Protein AF-A0AAD5EZM7-F1 (afdb_monomer)

pLDDT: mean 82.91, std 12.17, range [31.28, 98.12]

Nearest PDB structures (foldseek):
  4dpo-assembly1_B  TM=8.858E-01  e=7.080E-06  Methanosarcina mazei Go1
  4zos-assembly1_C  TM=9.006E-01  e=3.404E-05  Yersinia enterocolitica subsp. enterocolitica 8081
  4zos-assembly2_B  TM=9.047E-01  e=1.805E-04  Yersinia enterocolitica subsp. enterocolitica 8081
  3gz7-assembly1_B  TM=8.206E-01  e=1.281E-04  Bordetella bronchiseptica
  3bde-assembly1_A  TM=6.527E-01  e=2.007E-02  Mesorhizobium japonicum MAFF 303099

Solvent-accessible surface area (backbone atoms only — not comparable to full-atom values): 17243 Å² total; per-residue (Å²): 129,87,76,85,45,13,25,34,42,38,42,37,42,35,33,49,57,88,46,42,68,61,47,49,62,51,42,47,66,42,52,57,53,50,67,66,34,90,53,43,75,44,75,52,77,46,67,40,91,90,42,70,27,32,39,38,36,41,39,30,32,71,42,41,72,70,49,42,65,72,56,57,67,69,40,73,72,48,53,64,36,48,71,66,42,60,85,48,45,79,49,85,70,44,78,48,80,41,79,34,64,85,86,59,78,59,65,69,59,54,50,56,48,44,73,70,48,82,47,74,65,48,51,52,49,43,40,74,75,36,53,68,61,30,67,66,43,48,67,53,46,56,25,62,72,34,52,74,45,21,40,56,48,18,43,69,70,55,36,57,69,56,32,52,51,32,50,76,70,66,51,75,62,74,46,76,42,63,93,45,97,90,48,71,36,37,36,54,60,26,53,26,33,59,57,71,38,56,69,48,46,53,52,43,46,75,74,64,41,64,58,69,49,95,61,46,89,72,26,85,56,49,27,49,24,32,4,25,55,64,63,30,53,70,50,32,52,53,36,48,76,67,61,30,70,48,67,47,54,74,84,65,76,36,13,9,41,30,49,38,26,42,47,57,97,64,83,59,94,37,62,61,49,49,55,40,46,78,70,62,32,44,50,68,36,61,92,88,52,84,92,46,28,30,63,58,52,21,61,75,68,64,26,68,64,45,44,68,73,74,105

Foldseek 3Di:
DDPFFKKKKKKKFFFDLVCVVVLCVLCVQVVVVLCPDPQWDDKDKDADPVHNRMIMMMTIGSGDPVCCVPPVVPDPSCVSSCVRCVVRTPDDMDIDMDGDPVLDDDVVVLVVVLVVCPDPVSLVVVCVVDVVVSVSNVQVSVQLVDLVSLLLVCLLVLPLVSNVVSVVVPDDQQDWDDPDPPRQTDGSLLSSLQNLNQVSNVSCVVSPHDQDRPVCQSGQAGSLLNNLLSVSQSSNLVSVVSPRDQQDDHDAQAFGSNLLSNLYQDADQCVSNVSSVVSPGGQDGDPVDPDGGSCNSCVVNVRPNVNVVVD

Sequence (311 aa):
MASNQGISLHVTVYVDPENVSKFLEYFKPVYDKVVAEPECTFFEVYQSPEDPGTLHWVENWNQTTDWLLNVQIPKDYYKEYFAATEPMFVKPREFKVYNLPLETFPVELIESIAAKVTSAADLNALSRTNRHFHQILDRHLYAIRNNDKALFFSINKGYSSVLEKTIRGGVDFNSLYEWAPGAPFTTPLAFAAGTGHVEIVKLLLKHGAYPNPARWKEIRHTSLSVAAGKRHYEIAKILVEAGADVHTTFGEPCGSLALRAAVGYYDEDGDLVRLLLENGALDNSPQEYRGTSALEEALTYGRASTLKILL

Mean predicted aligned error: 14.68 Å

Structure (mmCIF, N/CA/C/O backbone):
data_AF-A0AAD5EZM7-F1
#
_entry.id   AF-A0AAD5EZM7-F1
#
loop_
_atom_site.group_PDB
_atom_site.id
_atom_site.type_symbol
_atom_site.label_atom_id
_atom_site.label_alt_id
_atom_site.label_comp_id
_atom_site.label_asym_id
_atom_site.label_entity_id
_atom_site.label_seq_id
_atom_site.pdbx_PDB_ins_code
_atom_site.Cartn_x
_atom_site.Cartn_y
_atom_site.Cartn_z
_atom_site.occupancy
_atom_site.B_iso_or_equiv
_atom_site.auth_seq_id
_atom_site.auth_comp_id
_atom_site.auth_asym_id
_atom_site.auth_atom_id
_atom_site.pdbx_PDB_model_num
ATOM 1 N N . MET A 1 1 ? 9.226 19.371 -0.502 1.00 33.69 1 MET A N 1
ATOM 2 C CA . MET A 1 1 ? 10.378 19.671 -1.379 1.00 33.69 1 MET A CA 1
ATOM 3 C C . MET A 1 1 ? 10.059 19.043 -2.720 1.00 33.69 1 MET A C 1
ATOM 5 O O . MET A 1 1 ? 9.695 17.875 -2.718 1.00 33.69 1 MET A O 1
ATOM 9 N N . ALA A 1 2 ? 10.043 19.821 -3.803 1.00 31.28 2 ALA A N 1
ATOM 10 C CA . ALA A 1 2 ? 9.659 19.318 -5.120 1.00 31.28 2 ALA A CA 1
ATOM 11 C C . ALA A 1 2 ? 10.626 18.200 -5.542 1.00 31.28 2 ALA A C 1
ATOM 13 O O . ALA A 1 2 ? 11.835 18.413 -5.592 1.00 31.28 2 ALA A O 1
ATOM 14 N N . SER A 1 3 ? 10.088 16.999 -5.750 1.00 44.03 3 SER A N 1
ATOM 15 C CA . SER A 1 3 ? 10.809 15.840 -6.273 1.00 44.03 3 SER A CA 1
ATOM 16 C C . SER A 1 3 ? 11.366 16.183 -7.651 1.00 44.03 3 SER A C 1
ATOM 18 O O . SER A 1 3 ? 10.605 16.637 -8.507 1.00 44.03 3 SER A O 1
ATOM 20 N N . ASN A 1 4 ? 12.661 15.962 -7.871 1.00 51.72 4 ASN A N 1
ATOM 21 C CA . ASN A 1 4 ? 13.282 16.083 -9.187 1.00 51.72 4 ASN A CA 1
ATOM 22 C C . ASN A 1 4 ? 12.760 14.921 -10.054 1.00 51.72 4 ASN A C 1
ATOM 24 O O . ASN A 1 4 ? 13.333 13.835 -10.063 1.00 51.72 4 ASN A O 1
ATOM 28 N N . GLN A 1 5 ? 11.594 15.101 -10.678 1.00 64.31 5 GLN A N 1
ATOM 29 C CA . GLN A 1 5 ? 10.985 14.089 -11.537 1.00 64.31 5 GLN A CA 1
ATOM 30 C C . GLN A 1 5 ? 11.731 14.097 -12.869 1.00 64.31 5 GLN A C 1
ATOM 32 O O . GLN A 1 5 ? 11.672 15.086 -13.600 1.00 64.31 5 GLN A O 1
ATOM 37 N N . GLY A 1 6 ? 12.452 13.009 -13.155 1.00 77.25 6 GLY A N 1
ATOM 38 C CA . GLY A 1 6 ? 12.993 12.760 -14.489 1.00 77.25 6 GLY A CA 1
ATOM 39 C C . GLY A 1 6 ? 11.868 12.662 -15.519 1.00 77.25 6 GLY A C 1
ATOM 40 O O . GLY A 1 6 ? 10.689 12.626 -15.160 1.00 77.25 6 GLY A O 1
ATOM 41 N N . ILE A 1 7 ? 12.207 12.580 -16.801 1.00 85.19 7 ILE A N 1
ATOM 42 C CA . ILE A 1 7 ? 11.227 12.504 -17.893 1.00 85.19 7 ILE A CA 1
ATOM 43 C C . ILE A 1 7 ? 11.607 11.451 -18.931 1.00 85.19 7 ILE A C 1
ATOM 45 O O . ILE A 1 7 ? 12.782 11.153 -19.122 1.00 85.19 7 ILE A O 1
ATOM 49 N N . SER A 1 8 ? 10.610 10.918 -19.629 1.00 83.94 8 SER A N 1
ATOM 50 C CA . SER A 1 8 ? 10.767 10.060 -20.798 1.00 83.94 8 SER A CA 1
ATOM 51 C C . SER A 1 8 ? 10.170 10.764 -22.005 1.00 83.94 8 SER A C 1
ATOM 53 O O . SER A 1 8 ? 8.972 11.057 -22.029 1.00 83.94 8 SER A O 1
ATOM 55 N N . LEU A 1 9 ? 11.011 11.072 -22.984 1.00 88.88 9 LEU A N 1
ATOM 56 C CA . LEU A 1 9 ? 10.624 11.641 -24.262 1.00 88.88 9 LEU A CA 1
ATOM 57 C C . LEU A 1 9 ? 10.481 10.505 -25.273 1.00 88.88 9 LEU A C 1
ATOM 59 O O . LEU A 1 9 ? 11.449 9.832 -25.609 1.00 88.88 9 LEU A O 1
ATOM 63 N N . HIS A 1 10 ? 9.271 10.325 -25.781 1.00 90.00 10 HIS A N 1
ATOM 64 C CA . HIS A 1 10 ? 8.985 9.429 -26.889 1.00 90.00 10 HIS A CA 1
ATOM 65 C C . HIS A 1 10 ? 8.819 10.262 -28.147 1.00 90.00 10 HIS A C 1
ATOM 67 O O . HIS A 1 10 ? 7.967 11.158 -28.189 1.00 90.00 10 HIS A O 1
ATOM 73 N N . VAL A 1 11 ? 9.597 9.941 -29.174 1.00 93.62 11 VAL A N 1
ATOM 74 C CA . VAL A 1 11 ? 9.513 10.601 -30.472 1.00 93.62 11 VAL A CA 1
ATOM 75 C C . VAL A 1 11 ? 9.146 9.582 -31.529 1.00 93.62 11 VAL A C 1
ATOM 77 O O . VAL A 1 11 ? 9.681 8.476 -31.564 1.00 93.62 11 VAL A O 1
ATOM 80 N N . THR A 1 12 ? 8.211 9.960 -32.391 1.00 94.88 12 THR A N 1
ATOM 81 C CA . THR A 1 12 ? 7.895 9.209 -33.602 1.00 94.88 12 THR A CA 1
ATOM 82 C C . THR A 1 12 ? 8.065 10.113 -34.805 1.00 94.88 12 THR A C 1
ATOM 84 O O . THR A 1 12 ? 7.553 11.237 -34.835 1.00 94.88 12 THR A O 1
ATOM 87 N N . VAL A 1 13 ? 8.794 9.614 -35.794 1.00 96.00 13 VAL A N 1
ATOM 88 C CA . VAL A 1 13 ? 8.986 10.280 -37.076 1.00 96.00 13 VAL A CA 1
ATOM 89 C C . VAL A 1 13 ? 8.605 9.350 -38.204 1.00 96.00 13 VAL A C 1
ATOM 91 O O . VAL A 1 13 ? 8.605 8.126 -38.078 1.00 96.00 13 VAL A O 1
ATOM 94 N N . TYR A 1 14 ? 8.284 9.980 -39.318 1.00 96.25 14 TYR A N 1
ATOM 95 C CA . TYR A 1 14 ? 7.707 9.324 -40.464 1.00 96.25 14 TYR A CA 1
ATOM 96 C C . TYR A 1 14 ? 8.469 9.814 -41.674 1.00 96.25 14 TYR A C 1
ATOM 98 O O . TYR A 1 14 ? 8.381 10.991 -42.021 1.00 96.25 14 TYR A O 1
ATOM 106 N N . VAL A 1 15 ? 9.250 8.932 -42.271 1.00 95.25 15 VAL A N 1
ATOM 107 C CA . VAL A 1 15 ? 10.092 9.203 -43.431 1.00 95.25 15 VAL A CA 1
ATOM 108 C C . VAL A 1 15 ? 9.684 8.276 -44.564 1.00 95.25 15 VAL A C 1
ATOM 110 O O . VAL A 1 15 ? 9.126 7.205 -44.335 1.00 95.25 15 VAL A O 1
ATOM 113 N N . ASP A 1 16 ? 9.958 8.680 -45.799 1.00 94.19 16 ASP A N 1
ATOM 114 C CA . ASP A 1 16 ? 9.850 7.744 -46.916 1.00 94.19 16 ASP A CA 1
ATOM 115 C C . ASP A 1 16 ? 10.797 6.548 -46.660 1.00 94.19 16 ASP A C 1
ATOM 117 O O . ASP A 1 16 ? 11.960 6.790 -46.306 1.00 94.19 16 ASP A O 1
ATOM 121 N N . PRO A 1 17 ? 10.346 5.285 -46.811 1.00 92.44 17 PRO A N 1
ATOM 122 C CA . PRO A 1 17 ? 11.190 4.104 -46.637 1.00 92.44 17 PRO A CA 1
ATOM 123 C C . PRO A 1 17 ? 12.538 4.175 -47.369 1.00 92.44 17 PRO A C 1
ATOM 125 O O . PRO A 1 17 ? 13.545 3.709 -46.836 1.00 92.44 17 PRO A O 1
ATOM 128 N N . GLU A 1 18 ? 12.592 4.804 -48.548 1.00 93.25 18 GLU A N 1
ATOM 129 C CA . GLU A 1 18 ? 13.830 4.965 -49.325 1.00 93.25 18 GLU A CA 1
ATOM 130 C C . GLU A 1 18 ? 14.841 5.911 -48.653 1.00 93.25 18 GLU A C 1
ATOM 132 O O . GLU A 1 18 ? 16.052 5.792 -48.847 1.00 93.25 18 GLU A O 1
ATOM 137 N N . ASN A 1 19 ? 14.360 6.835 -47.818 1.00 93.62 19 ASN A N 1
ATOM 138 C CA . ASN A 1 19 ? 15.173 7.822 -47.112 1.00 93.62 19 ASN A CA 1
ATOM 139 C C . ASN A 1 19 ? 15.588 7.379 -45.701 1.00 93.62 19 ASN A C 1
ATOM 141 O O . ASN A 1 19 ? 16.379 8.080 -45.071 1.00 93.62 19 ASN A O 1
ATOM 145 N N . VAL A 1 20 ? 15.119 6.229 -45.198 1.00 93.19 20 VAL A N 1
ATOM 146 C CA . VAL A 1 20 ? 15.419 5.748 -43.832 1.00 93.19 20 VAL A CA 1
ATOM 147 C C . VAL A 1 20 ? 16.921 5.620 -43.587 1.00 93.19 20 VAL A C 1
ATOM 149 O O . VAL A 1 20 ? 17.424 6.121 -42.583 1.00 93.19 20 VAL A O 1
ATOM 152 N N . SER A 1 21 ? 17.666 4.993 -44.503 1.00 93.50 21 SER A N 1
ATOM 153 C CA . SER A 1 21 ? 19.119 4.829 -44.343 1.00 93.50 21 SER A CA 1
ATOM 154 C C . SER A 1 21 ? 19.830 6.178 -44.257 1.00 93.50 21 SER A C 1
ATOM 156 O O . SER A 1 21 ? 20.645 6.390 -43.363 1.00 93.50 21 SER A O 1
ATOM 158 N N . LYS A 1 22 ? 19.452 7.119 -45.127 1.00 94.88 22 LYS A N 1
ATOM 159 C CA . LYS A 1 22 ? 20.000 8.478 -45.141 1.00 94.88 22 LYS A CA 1
ATOM 160 C C . LYS A 1 22 ? 19.623 9.260 -43.880 1.00 94.88 22 LYS A C 1
ATOM 162 O O . LYS A 1 22 ? 20.451 9.981 -43.335 1.00 94.88 22 LYS A O 1
ATOM 167 N N . PHE A 1 23 ? 18.397 9.104 -43.384 1.00 95.12 23 PHE A N 1
ATOM 168 C CA . PHE A 1 23 ? 17.974 9.687 -42.112 1.00 95.12 23 PHE A CA 1
ATOM 169 C C . PHE A 1 23 ? 18.854 9.185 -40.959 1.00 95.12 23 PHE A C 1
ATOM 171 O O . PHE A 1 23 ? 19.359 9.989 -40.175 1.00 95.12 23 PHE A O 1
ATOM 178 N N . LEU A 1 24 ? 19.092 7.870 -40.884 1.00 92.75 24 LEU A N 1
ATOM 179 C CA . LEU A 1 24 ? 19.914 7.263 -39.835 1.00 92.75 24 LEU A CA 1
ATOM 180 C C . LEU A 1 24 ? 21.381 7.722 -39.886 1.00 92.75 24 LEU A C 1
ATOM 182 O O . LEU A 1 24 ? 21.997 7.862 -38.830 1.00 92.75 24 LEU A O 1
ATOM 186 N N . GLU A 1 25 ? 21.927 8.026 -41.069 1.00 95.06 25 GLU A N 1
ATOM 187 C CA . GLU A 1 25 ? 23.267 8.618 -41.214 1.00 95.06 25 GLU A CA 1
ATOM 188 C C . GLU A 1 25 ? 23.378 9.987 -40.525 1.00 95.06 25 GLU A C 1
ATOM 190 O O . GLU A 1 25 ? 24.343 10.229 -39.801 1.00 95.06 25 GLU A O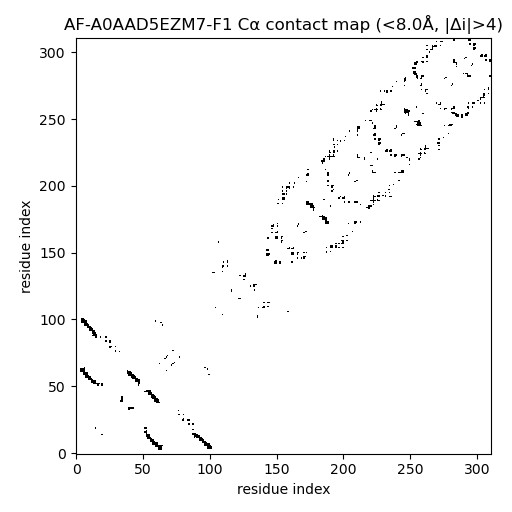 1
ATOM 195 N N . TYR A 1 26 ? 22.379 10.862 -40.687 1.00 94.69 26 TYR A N 1
ATOM 196 C CA . TYR A 1 26 ? 22.343 12.167 -40.008 1.00 94.69 26 TYR A CA 1
ATOM 197 C C . TYR A 1 26 ? 21.944 12.066 -38.533 1.00 94.69 26 TYR A C 1
ATOM 199 O O . TYR A 1 26 ? 22.340 12.904 -37.722 1.00 94.69 26 TYR A O 1
ATOM 207 N N . PHE A 1 27 ? 21.161 11.051 -38.169 1.00 93.69 27 PHE A N 1
ATOM 208 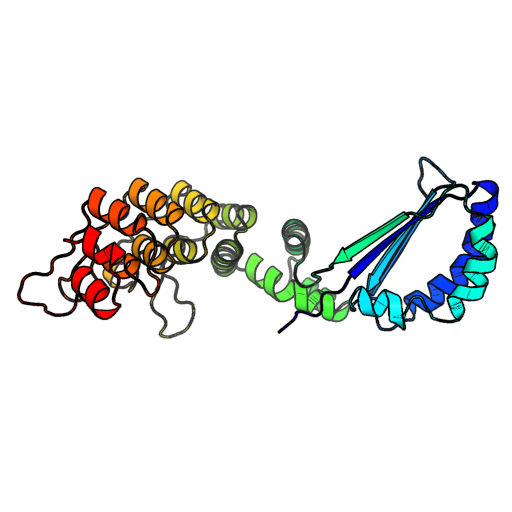C CA . PHE A 1 27 ? 20.723 10.821 -36.796 1.00 93.69 27 PHE A CA 1
ATOM 209 C C . PHE A 1 27 ? 21.843 10.252 -35.914 1.00 93.69 27 PHE A C 1
ATOM 211 O O . PHE A 1 27 ? 21.960 10.628 -34.747 1.00 93.69 27 PHE A O 1
ATOM 218 N N . LYS A 1 28 ? 22.707 9.384 -36.456 1.00 92.25 28 LYS A N 1
ATOM 219 C CA . LYS A 1 28 ? 23.750 8.686 -35.686 1.00 92.25 28 LYS A CA 1
ATOM 220 C C . LYS A 1 28 ? 24.693 9.623 -34.906 1.00 92.25 28 LYS A C 1
ATOM 222 O O . LYS A 1 28 ? 24.909 9.354 -33.724 1.00 92.25 28 LYS A O 1
ATOM 227 N N . PRO A 1 29 ? 25.213 10.733 -35.472 1.00 93.56 29 PRO A N 1
ATOM 228 C CA . PRO A 1 29 ? 26.039 11.680 -34.721 1.00 93.56 29 PRO A CA 1
ATOM 229 C C . PRO A 1 29 ? 25.302 12.358 -33.562 1.00 93.56 29 PRO A C 1
ATOM 231 O O . PRO A 1 29 ? 25.922 12.679 -32.548 1.00 93.56 29 PRO A O 1
ATOM 234 N N . VAL A 1 30 ? 23.994 12.596 -33.702 1.00 94.06 30 VAL A N 1
ATOM 235 C CA . VAL A 1 30 ? 23.165 13.148 -32.623 1.00 94.06 30 VAL A CA 1
ATOM 236 C C . VAL A 1 30 ? 22.951 12.100 -31.547 1.00 94.06 30 VAL A C 1
ATOM 238 O O . VAL A 1 30 ? 23.204 12.394 -30.385 1.00 94.06 30 VAL A O 1
ATOM 241 N N . TYR A 1 31 ? 22.575 10.879 -31.927 1.00 89.62 31 TYR A N 1
ATOM 242 C CA . TYR A 1 31 ? 22.438 9.754 -31.003 1.00 89.62 31 TYR A CA 1
ATOM 243 C C . TYR A 1 31 ? 23.692 9.582 -30.133 1.00 89.62 31 TYR A C 1
ATOM 245 O O . TYR A 1 31 ? 23.591 9.541 -28.909 1.00 89.62 31 TYR A O 1
ATOM 253 N N . ASP A 1 32 ? 24.881 9.574 -30.744 1.00 86.69 32 ASP A N 1
ATOM 254 C CA . ASP A 1 32 ? 26.144 9.405 -30.013 1.00 86.69 32 ASP A CA 1
ATOM 255 C C . ASP A 1 32 ? 26.404 10.533 -29.011 1.00 86.69 32 ASP A C 1
ATOM 257 O O . ASP A 1 32 ? 26.917 10.289 -27.919 1.00 86.69 32 ASP A O 1
ATOM 261 N N . LYS A 1 33 ? 26.033 11.769 -29.361 1.00 90.94 33 LYS A N 1
ATOM 262 C CA . LYS A 1 33 ? 26.166 12.918 -28.460 1.00 90.94 33 LYS A CA 1
ATOM 263 C C . LYS A 1 33 ? 25.155 12.869 -27.328 1.00 90.94 33 LYS A C 1
ATOM 265 O O . LYS A 1 33 ? 25.547 13.113 -26.196 1.00 90.94 33 LYS A O 1
ATOM 270 N N . VAL A 1 34 ? 23.901 12.519 -27.615 1.00 88.31 34 VAL A N 1
ATOM 271 C CA . VAL A 1 34 ? 22.838 12.419 -26.606 1.00 88.31 34 VAL A CA 1
ATOM 272 C C . VAL A 1 34 ? 23.152 11.322 -25.593 1.00 88.31 34 VAL A C 1
ATOM 274 O O . VAL A 1 34 ? 23.081 11.568 -24.396 1.00 88.31 34 VAL A O 1
ATOM 277 N N . VAL A 1 35 ? 23.573 10.140 -26.048 1.00 74.19 35 VAL A N 1
ATOM 278 C CA . VAL A 1 35 ? 23.955 9.029 -25.158 1.00 74.19 35 VAL A CA 1
ATOM 279 C C . VAL A 1 35 ? 25.184 9.365 -24.303 1.00 74.19 35 VAL A C 1
ATOM 281 O O . VAL A 1 35 ? 25.341 8.815 -23.215 1.00 74.19 35 VAL A O 1
ATOM 284 N N . ALA A 1 36 ? 26.050 10.270 -24.767 1.00 83.31 36 ALA A N 1
ATOM 285 C CA . ALA A 1 36 ? 27.199 10.750 -24.004 1.00 83.31 36 ALA A CA 1
ATOM 286 C C . ALA A 1 36 ? 26.850 11.841 -22.971 1.00 83.31 36 ALA A C 1
ATOM 288 O O . ALA A 1 36 ? 27.709 12.182 -22.153 1.00 83.31 36 ALA A O 1
ATOM 289 N N . GLU A 1 37 ? 25.632 12.396 -22.990 1.00 80.75 37 GLU A N 1
ATOM 290 C CA . GLU A 1 37 ? 25.200 13.381 -21.996 1.00 80.75 37 GLU A CA 1
ATOM 291 C C . GLU A 1 37 ? 25.059 12.720 -20.616 1.00 80.75 37 GLU A C 1
ATOM 293 O O . GLU A 1 37 ? 24.405 11.681 -20.496 1.00 80.75 37 GLU A O 1
ATOM 298 N N . PRO A 1 38 ? 25.606 13.317 -19.543 1.00 81.25 38 PRO A N 1
ATOM 299 C CA . PRO A 1 38 ? 25.525 12.735 -18.205 1.00 81.25 38 PRO A CA 1
ATOM 300 C C . PRO A 1 38 ? 24.090 12.675 -17.654 1.00 81.25 38 PRO A C 1
ATOM 302 O O . PRO A 1 38 ? 23.804 11.893 -16.745 1.00 81.25 38 PRO A O 1
ATOM 305 N N . GLU A 1 39 ? 23.179 13.491 -18.186 1.00 85.12 39 GLU A N 1
ATOM 306 C CA . GLU A 1 39 ? 21.759 13.498 -17.834 1.00 85.12 39 GLU A CA 1
ATOM 307 C C . GLU A 1 39 ? 20.926 12.461 -18.608 1.00 85.12 39 GLU A C 1
ATOM 309 O O . GLU A 1 39 ? 19.805 12.149 -18.187 1.00 85.12 39 GLU A O 1
ATOM 314 N N . CYS A 1 40 ? 21.455 11.910 -19.709 1.00 79.75 40 CYS A N 1
ATOM 315 C CA . CYS A 1 40 ? 20.798 10.862 -20.487 1.00 79.75 40 CYS A CA 1
ATOM 316 C C . CYS A 1 40 ? 20.986 9.507 -19.794 1.00 79.75 40 CYS A C 1
ATOM 318 O O . CYS A 1 40 ? 22.094 9.012 -19.608 1.00 79.75 40 CYS A O 1
ATOM 320 N N . THR A 1 41 ? 19.877 8.882 -19.410 1.00 75.25 41 THR A N 1
ATOM 321 C CA . THR A 1 41 ? 19.872 7.617 -18.653 1.00 75.25 41 THR A CA 1
ATOM 322 C C . THR A 1 41 ? 19.515 6.403 -19.504 1.00 75.25 41 THR A C 1
ATOM 324 O O . THR A 1 41 ? 19.817 5.275 -19.117 1.00 75.25 41 THR A O 1
ATOM 327 N N . PHE A 1 42 ? 18.873 6.619 -20.653 1.00 73.94 42 PHE A N 1
ATOM 328 C CA . PHE A 1 42 ? 18.482 5.576 -21.597 1.00 73.94 42 PHE A CA 1
ATOM 329 C C . PHE A 1 42 ? 18.172 6.204 -22.958 1.00 73.94 42 PHE A C 1
ATOM 331 O O . PHE A 1 42 ? 17.543 7.261 -23.007 1.00 73.94 42 PHE A O 1
ATOM 338 N N . PHE A 1 43 ? 18.573 5.535 -24.039 1.00 79.31 43 PHE A N 1
ATOM 339 C CA . PHE A 1 43 ? 18.202 5.883 -25.407 1.00 79.31 43 PHE A CA 1
ATOM 340 C C . PHE A 1 43 ? 18.038 4.593 -26.208 1.00 79.31 43 PHE A C 1
ATOM 342 O O . PHE A 1 43 ? 18.994 3.827 -26.326 1.00 79.31 43 PHE A O 1
ATOM 349 N N . GLU A 1 44 ? 16.864 4.360 -26.789 1.00 71.75 44 GLU A N 1
ATOM 350 C CA . GLU A 1 44 ? 16.665 3.236 -27.707 1.00 71.75 44 GLU A CA 1
ATOM 351 C C . GLU A 1 44 ? 15.840 3.644 -28.925 1.00 71.75 44 GLU A C 1
ATOM 353 O O . GLU A 1 44 ? 14.907 4.437 -28.814 1.00 71.75 44 GLU A O 1
ATOM 358 N N . VAL A 1 45 ? 16.217 3.114 -30.090 1.00 79.12 45 VAL A N 1
ATOM 359 C CA . VAL A 1 45 ? 15.636 3.428 -31.400 1.00 79.12 45 VAL A CA 1
ATOM 360 C C . VAL A 1 45 ? 15.078 2.150 -32.001 1.00 79.12 45 VAL A C 1
ATOM 362 O O . VAL A 1 45 ? 15.751 1.121 -32.013 1.00 79.12 45 VAL A O 1
ATOM 365 N N . TYR A 1 46 ? 13.881 2.234 -32.563 1.00 79.62 46 TYR A N 1
ATOM 366 C CA . TYR A 1 46 ? 13.190 1.121 -33.188 1.00 79.62 46 TYR A CA 1
ATOM 367 C C . TYR A 1 46 ? 12.553 1.563 -34.499 1.00 79.62 46 TYR A C 1
ATOM 369 O O . TYR A 1 46 ? 11.977 2.644 -34.598 1.00 79.62 46 TYR A O 1
ATOM 377 N N . GLN A 1 47 ? 12.614 0.695 -35.500 1.00 84.44 47 GLN A N 1
ATOM 378 C CA . GLN A 1 47 ? 11.877 0.847 -36.749 1.00 84.44 47 GLN A CA 1
ATOM 379 C C . GLN A 1 47 ? 10.631 -0.035 -36.698 1.00 84.44 47 GLN A C 1
ATOM 381 O O . GLN A 1 47 ? 10.712 -1.183 -36.254 1.00 84.44 47 GLN A O 1
ATOM 386 N N . SER A 1 48 ? 9.483 0.491 -37.130 1.00 79.94 48 SER A N 1
ATOM 387 C CA . SER A 1 48 ? 8.248 -0.291 -37.157 1.00 79.94 48 SER A CA 1
ATOM 388 C C . SER A 1 48 ? 8.364 -1.437 -38.176 1.00 79.94 48 SER A C 1
ATOM 390 O O . SER A 1 48 ? 8.717 -1.195 -39.332 1.00 79.94 48 SER A O 1
ATOM 392 N N . PRO A 1 49 ? 8.061 -2.689 -37.787 1.00 75.19 49 PRO A N 1
ATOM 393 C CA . PRO A 1 49 ? 8.084 -3.824 -38.709 1.00 75.19 49 PRO A CA 1
ATOM 394 C C . PRO A 1 49 ? 6.909 -3.808 -39.697 1.00 75.19 49 PRO A C 1
ATOM 396 O O . PRO A 1 49 ? 6.994 -4.427 -40.754 1.00 75.19 49 PRO A O 1
ATOM 399 N N . GLU A 1 50 ? 5.816 -3.119 -39.356 1.00 84.06 50 GLU A N 1
ATOM 400 C CA . GLU A 1 50 ? 4.614 -3.002 -40.191 1.00 84.06 50 GLU A CA 1
ATOM 401 C C . GLU A 1 50 ? 4.699 -1.817 -41.162 1.00 84.06 50 GLU A C 1
ATOM 403 O O . GLU A 1 50 ? 4.099 -1.853 -42.234 1.00 84.06 50 GLU A O 1
ATOM 408 N N . ASP A 1 51 ? 5.470 -0.787 -40.801 1.00 88.44 51 ASP A N 1
ATOM 409 C CA . ASP A 1 51 ? 5.700 0.401 -41.620 1.00 88.44 51 ASP A CA 1
ATOM 410 C C . ASP A 1 51 ? 7.184 0.804 -41.576 1.00 88.44 51 ASP A C 1
ATOM 412 O O . ASP A 1 51 ? 7.602 1.533 -40.672 1.00 88.44 51 ASP A O 1
ATOM 416 N N . PRO A 1 52 ? 7.992 0.364 -42.558 1.00 84.94 52 PRO A N 1
ATOM 417 C CA . PRO A 1 52 ? 9.422 0.649 -42.596 1.00 84.94 52 PRO A CA 1
ATOM 418 C C . PRO A 1 52 ? 9.767 2.145 -42.602 1.00 84.94 52 PRO A C 1
ATOM 420 O O . PRO A 1 52 ? 10.883 2.499 -42.232 1.00 84.94 52 PRO A O 1
ATOM 423 N N . GLY A 1 53 ? 8.845 3.026 -43.002 1.00 91.00 53 GLY A N 1
ATOM 424 C CA . GLY A 1 53 ? 9.041 4.476 -42.959 1.00 91.00 53 GLY A CA 1
ATOM 425 C C . GLY A 1 53 ? 8.855 5.091 -41.567 1.00 91.00 53 GLY A C 1
ATOM 426 O O . GLY A 1 53 ? 9.210 6.249 -41.344 1.00 91.00 53 GLY A O 1
ATOM 427 N N . THR A 1 54 ? 8.315 4.337 -40.609 1.00 94.50 54 THR A N 1
ATOM 428 C CA . THR A 1 54 ? 8.063 4.815 -39.249 1.00 94.50 54 THR A CA 1
ATOM 429 C C . THR A 1 54 ? 9.213 4.436 -38.315 1.00 94.50 54 THR A C 1
ATOM 431 O O . THR A 1 54 ? 9.521 3.259 -38.107 1.00 94.50 54 THR A O 1
ATOM 434 N N . LEU A 1 55 ? 9.821 5.453 -37.702 1.00 90.44 55 LEU A N 1
ATOM 435 C CA . LEU A 1 55 ? 10.875 5.308 -36.700 1.00 90.44 55 LEU A CA 1
ATOM 436 C C . LEU A 1 55 ? 10.397 5.857 -35.357 1.00 90.44 55 LEU A C 1
ATOM 438 O O . LEU A 1 55 ? 9.822 6.945 -35.276 1.00 90.44 55 LEU A O 1
ATOM 442 N N . HIS A 1 56 ? 10.693 5.119 -34.296 1.00 89.88 56 HIS A N 1
ATOM 443 C CA . HIS A 1 56 ? 10.411 5.483 -32.917 1.00 89.88 56 HIS A CA 1
ATOM 444 C C . HIS A 1 56 ? 11.708 5.531 -32.130 1.00 89.88 56 HIS A C 1
ATOM 446 O O . HIS A 1 56 ? 12.577 4.678 -32.306 1.00 89.88 56 HIS A O 1
ATOM 452 N N . TRP A 1 57 ? 11.821 6.465 -31.200 1.00 86.75 57 TRP A N 1
ATOM 453 C CA . TRP A 1 57 ? 12.832 6.349 -30.163 1.00 86.75 57 TRP A CA 1
ATOM 454 C C . TRP A 1 57 ? 12.345 6.890 -28.831 1.00 86.75 57 TRP A C 1
ATOM 456 O O . TRP A 1 57 ? 11.381 7.659 -28.751 1.00 86.75 57 TRP A O 1
ATOM 466 N N . VAL A 1 58 ? 13.015 6.429 -27.783 1.00 79.19 58 VAL A N 1
ATOM 467 C CA . VAL A 1 58 ? 12.738 6.785 -26.396 1.00 79.19 58 VAL A CA 1
ATOM 468 C C . VAL A 1 58 ? 14.017 7.303 -25.767 1.00 79.19 58 VAL A C 1
ATOM 470 O O . VAL A 1 58 ? 15.038 6.621 -25.814 1.00 79.19 58 VAL A O 1
ATOM 473 N N . GLU A 1 59 ? 13.941 8.481 -25.156 1.00 86.00 59 GLU A N 1
ATOM 474 C CA . GLU A 1 59 ? 15.025 9.117 -24.410 1.00 86.00 59 GLU A CA 1
ATOM 475 C C . GLU A 1 59 ? 14.581 9.321 -22.960 1.00 86.00 59 GLU A C 1
ATOM 477 O O . GLU A 1 59 ? 13.578 9.990 -22.707 1.00 86.00 59 GLU A O 1
ATOM 482 N N . ASN A 1 60 ? 15.323 8.782 -21.993 1.00 82.19 60 ASN A N 1
ATOM 483 C CA . ASN A 1 60 ? 15.050 9.033 -20.579 1.00 82.19 60 ASN A CA 1
ATOM 484 C C . ASN A 1 60 ? 16.081 9.989 -19.995 1.00 82.19 60 ASN A C 1
ATOM 486 O O . ASN A 1 60 ? 17.286 9.738 -20.051 1.00 82.19 60 ASN A O 1
ATOM 490 N N . TRP A 1 61 ? 15.591 11.019 -19.322 1.00 81.94 61 TRP A N 1
ATOM 491 C CA . TRP A 1 61 ? 16.384 12.087 -18.739 1.00 81.94 61 TRP A CA 1
ATOM 492 C C . TRP A 1 61 ? 16.184 12.125 -17.226 1.00 81.94 61 TRP A C 1
ATOM 494 O O . TRP A 1 61 ? 15.056 12.059 -16.739 1.00 81.94 61 TRP A O 1
ATOM 504 N N . ASN A 1 62 ? 17.264 12.293 -16.462 1.00 75.44 62 ASN A N 1
ATOM 505 C CA . ASN A 1 62 ? 17.186 12.506 -15.007 1.00 75.44 62 ASN A CA 1
ATOM 506 C C . ASN A 1 62 ? 16.867 13.968 -14.617 1.00 75.44 62 ASN A C 1
ATOM 508 O O . ASN A 1 62 ? 17.102 14.379 -13.480 1.00 75.44 62 ASN A O 1
ATOM 512 N N . GLN A 1 63 ? 16.329 14.737 -15.564 1.00 85.44 63 GLN A N 1
ATOM 513 C CA . GLN A 1 63 ? 16.010 16.159 -15.468 1.00 85.44 63 GLN A CA 1
ATOM 514 C C . GLN A 1 63 ? 14.547 16.417 -15.838 1.00 85.44 63 GLN A C 1
ATOM 516 O O . GLN A 1 63 ? 13.864 15.543 -16.368 1.00 85.44 63 GLN A O 1
ATOM 521 N N . THR A 1 64 ? 14.070 17.631 -15.569 1.00 87.44 64 THR A N 1
ATOM 522 C CA . THR A 1 64 ? 12.684 18.039 -15.827 1.00 87.44 64 THR A CA 1
ATOM 523 C C . THR A 1 64 ? 12.437 18.411 -17.292 1.00 87.44 64 THR A C 1
ATOM 525 O O . THR A 1 64 ? 13.365 18.684 -18.058 1.00 87.44 64 THR A O 1
ATOM 528 N N . THR A 1 65 ? 11.161 18.512 -17.675 1.00 88.31 65 THR A N 1
ATOM 529 C CA . THR A 1 65 ? 10.744 19.033 -18.990 1.00 88.31 65 THR A CA 1
ATOM 530 C C . THR A 1 65 ? 11.295 20.434 -19.259 1.00 88.31 65 THR A C 1
ATOM 532 O O . THR A 1 65 ? 11.746 20.712 -20.369 1.00 88.31 65 THR A O 1
ATOM 535 N N . ASP A 1 66 ? 11.332 21.302 -18.244 1.00 90.50 66 ASP A N 1
ATOM 536 C CA . ASP A 1 66 ? 11.875 22.658 -18.381 1.00 90.50 66 ASP A CA 1
ATOM 537 C C . ASP A 1 66 ? 13.370 22.642 -18.714 1.00 90.50 66 ASP A C 1
ATOM 539 O O . ASP A 1 66 ? 13.826 23.425 -19.549 1.00 90.50 66 ASP A O 1
ATOM 543 N N . TRP A 1 67 ? 14.139 21.737 -18.103 1.00 93.12 67 TRP A N 1
ATOM 544 C CA . TRP A 1 67 ? 15.550 21.567 -18.440 1.00 93.12 67 TRP A CA 1
ATOM 545 C C . TRP A 1 67 ? 15.725 21.056 -19.874 1.00 93.12 67 TRP A C 1
ATOM 547 O O . TRP A 1 67 ? 16.532 21.610 -20.619 1.00 93.12 67 TRP A O 1
ATOM 557 N N . LEU A 1 68 ? 14.937 20.058 -20.295 1.00 91.44 68 LEU A N 1
ATOM 558 C CA . LEU A 1 68 ? 15.012 19.507 -21.652 1.00 91.44 68 LEU A CA 1
ATOM 559 C C . LEU A 1 68 ? 14.824 20.613 -22.702 1.00 91.44 68 LEU A C 1
ATOM 561 O O . LEU A 1 68 ? 15.637 20.745 -23.618 1.00 91.44 68 LEU A O 1
ATOM 565 N N . LEU A 1 69 ? 13.788 21.439 -22.536 1.00 91.69 69 LEU A N 1
ATOM 566 C CA . LEU A 1 69 ? 13.442 22.501 -23.483 1.00 91.69 69 LEU A CA 1
ATOM 567 C C . LEU A 1 69 ? 14.467 23.641 -23.516 1.00 91.69 69 LEU A C 1
ATOM 569 O O . LEU A 1 69 ? 14.743 24.176 -24.587 1.00 91.69 69 LEU A O 1
ATOM 573 N N . ASN A 1 70 ? 15.028 24.017 -22.364 1.00 94.94 70 ASN A N 1
ATOM 574 C CA . ASN A 1 70 ? 15.874 25.209 -22.256 1.00 94.94 70 ASN A CA 1
ATOM 575 C C . ASN A 1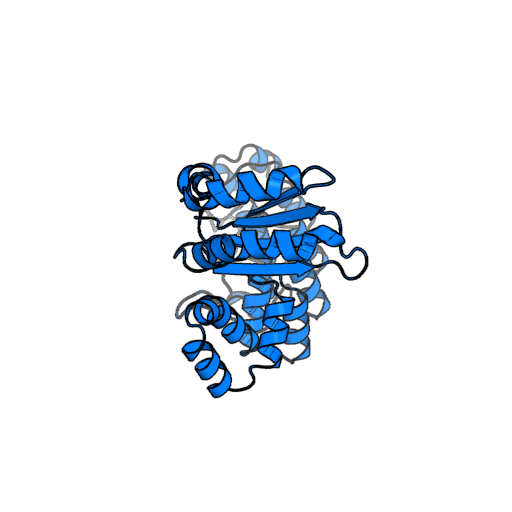 70 ? 17.380 24.918 -22.299 1.00 94.94 70 ASN A C 1
ATOM 577 O O . ASN A 1 70 ? 18.164 25.840 -22.517 1.00 94.94 70 ASN A O 1
ATOM 581 N N . VAL A 1 71 ? 17.800 23.668 -22.089 1.00 94.38 71 VAL A N 1
ATOM 582 C CA . VAL A 1 71 ? 19.220 23.294 -21.987 1.00 94.38 71 VAL A CA 1
ATOM 583 C C . VAL A 1 71 ? 19.610 22.267 -23.037 1.00 94.38 71 VAL A C 1
ATOM 585 O O . VAL A 1 71 ? 20.597 22.468 -23.739 1.00 94.38 71 VAL A O 1
ATOM 588 N N . GLN A 1 72 ? 18.853 21.178 -23.163 1.00 94.44 72 GLN A N 1
ATOM 589 C CA . GLN A 1 72 ? 19.230 20.062 -24.028 1.00 94.44 72 GLN A CA 1
ATOM 590 C C . GLN A 1 72 ? 18.887 20.323 -25.499 1.00 94.44 72 GLN A C 1
ATOM 592 O O . GLN A 1 72 ? 19.775 20.297 -26.348 1.00 94.44 72 GLN A O 1
ATOM 597 N N . ILE A 1 73 ? 17.624 20.626 -25.808 1.00 91.88 73 ILE A N 1
ATOM 598 C CA . ILE A 1 73 ? 17.157 20.869 -27.185 1.00 91.88 73 ILE A CA 1
ATOM 599 C C . ILE A 1 73 ? 17.904 22.020 -27.894 1.00 91.88 73 ILE A C 1
ATOM 601 O O . ILE A 1 73 ? 18.171 21.892 -29.091 1.00 91.88 73 ILE A O 1
ATOM 605 N N . PRO A 1 74 ? 18.307 23.117 -27.218 1.00 95.50 74 PRO A N 1
ATOM 606 C CA . PRO A 1 74 ? 19.050 24.201 -27.865 1.00 95.50 74 PRO A CA 1
ATOM 607 C C . PRO A 1 74 ? 20.504 23.881 -28.243 1.00 95.50 74 PRO A C 1
ATOM 609 O O . PRO A 1 74 ? 21.156 24.728 -28.858 1.00 95.50 74 PRO A O 1
ATOM 612 N N . LYS A 1 75 ? 21.051 22.711 -27.874 1.00 95.12 75 LYS A N 1
ATOM 613 C CA . LYS A 1 75 ? 22.460 22.381 -28.137 1.00 95.12 75 LYS A CA 1
ATOM 614 C C . LYS A 1 75 ? 22.771 22.375 -29.636 1.00 95.12 75 LYS A C 1
ATOM 616 O O . LYS A 1 75 ? 22.043 21.819 -30.457 1.00 95.12 75 LYS A O 1
ATOM 621 N N . ASP A 1 76 ? 23.924 22.947 -29.987 1.00 94.38 76 ASP A N 1
ATOM 622 C CA . ASP A 1 76 ? 24.316 23.203 -31.379 1.00 94.38 76 ASP A CA 1
ATOM 623 C C . ASP A 1 76 ? 24.384 21.949 -32.254 1.00 94.38 76 ASP A C 1
ATOM 625 O O . ASP A 1 76 ? 24.203 22.029 -33.469 1.00 94.38 76 ASP A O 1
ATOM 629 N N . TYR A 1 77 ? 24.619 20.781 -31.658 1.00 93.56 77 TYR A N 1
ATOM 630 C CA . TYR A 1 77 ? 24.751 19.545 -32.416 1.00 93.56 77 TYR A CA 1
ATOM 631 C C . TYR A 1 77 ? 23.450 19.035 -33.039 1.00 93.56 77 TYR A C 1
ATOM 633 O O . TYR A 1 77 ? 23.520 18.170 -33.907 1.00 93.56 77 TYR A O 1
ATOM 641 N N . TYR A 1 78 ? 22.289 19.568 -32.655 1.00 94.12 78 TYR A N 1
ATOM 642 C CA . TYR A 1 78 ? 21.031 19.255 -33.330 1.00 94.12 78 TYR A CA 1
ATOM 643 C C . TYR A 1 78 ? 20.832 20.046 -34.633 1.00 94.12 78 TYR A C 1
ATOM 645 O O . TYR A 1 78 ? 20.009 19.652 -35.456 1.00 94.12 78 TYR A O 1
ATOM 653 N N . LYS A 1 79 ? 21.569 21.148 -34.853 1.00 92.88 79 LYS A N 1
ATOM 654 C CA . LYS A 1 79 ? 21.339 22.068 -35.985 1.00 92.88 79 LYS A CA 1
ATOM 655 C C . LYS A 1 79 ? 21.484 21.386 -37.343 1.00 92.88 79 LYS A C 1
ATOM 657 O O . LYS A 1 79 ? 20.603 21.513 -38.188 1.00 92.88 79 LYS A O 1
ATOM 662 N N . GLU A 1 80 ? 22.585 20.663 -37.541 1.00 91.69 80 GLU A N 1
ATOM 663 C CA . GLU A 1 80 ? 22.866 19.955 -38.796 1.00 91.69 80 GLU A CA 1
ATOM 664 C C . GLU A 1 80 ? 21.855 18.828 -39.035 1.00 91.69 80 GLU A C 1
ATOM 666 O O . GLU A 1 80 ? 21.313 18.701 -40.131 1.00 91.69 80 GLU A O 1
ATOM 671 N N . TYR A 1 81 ? 21.529 18.079 -37.981 1.00 93.81 81 TYR A N 1
ATOM 672 C CA . TYR A 1 81 ? 20.511 17.037 -38.026 1.00 93.81 81 TYR A CA 1
ATOM 673 C C . TYR A 1 81 ? 19.135 17.582 -38.419 1.00 93.81 81 TYR A C 1
ATOM 675 O O . TYR A 1 81 ? 18.522 17.053 -39.344 1.00 93.81 81 TYR A O 1
ATOM 683 N N . PHE A 1 82 ? 18.651 18.651 -37.778 1.00 93.69 82 PHE A N 1
ATOM 684 C CA . PHE A 1 82 ? 17.351 19.234 -38.118 1.00 93.69 82 PHE A CA 1
ATOM 685 C C . PHE A 1 82 ? 17.334 19.780 -39.546 1.00 93.69 82 PHE A C 1
ATOM 687 O O . PHE A 1 82 ? 16.392 19.510 -40.283 1.00 93.69 82 PHE A O 1
ATOM 694 N N . ALA A 1 83 ? 18.388 20.482 -39.970 1.00 93.94 83 ALA A N 1
ATOM 695 C CA . ALA A 1 83 ? 18.478 21.004 -41.332 1.00 93.94 83 ALA A CA 1
ATOM 696 C C . ALA A 1 83 ? 18.437 19.893 -42.396 1.00 93.94 83 ALA A C 1
ATOM 698 O O . ALA A 1 83 ? 17.814 20.071 -43.442 1.00 93.94 83 ALA A O 1
ATOM 699 N N . ALA A 1 84 ? 19.081 18.753 -42.132 1.00 93.25 84 ALA A N 1
ATOM 700 C CA . ALA A 1 84 ? 19.130 17.635 -43.066 1.00 93.25 84 ALA A CA 1
ATOM 701 C C . ALA A 1 84 ? 17.848 16.787 -43.056 1.00 93.25 84 ALA A C 1
ATOM 703 O O . ALA A 1 84 ? 17.428 16.319 -44.111 1.00 93.25 84 ALA A O 1
ATOM 704 N N . THR A 1 85 ? 17.228 16.583 -41.889 1.00 93.69 85 THR A N 1
ATOM 705 C CA . THR A 1 85 ? 16.140 15.604 -41.715 1.00 93.69 85 THR A CA 1
ATOM 706 C C . THR A 1 85 ? 14.732 16.184 -41.768 1.00 93.69 85 THR A C 1
ATOM 708 O O . THR A 1 85 ? 13.826 15.465 -42.176 1.00 93.69 85 THR A O 1
ATOM 711 N N . GLU A 1 86 ? 14.525 17.468 -41.452 1.00 93.19 86 GLU A N 1
ATOM 712 C CA . GLU A 1 86 ? 13.200 18.110 -41.557 1.00 93.19 86 GLU A CA 1
ATOM 713 C C . GLU A 1 86 ? 12.552 17.951 -42.944 1.00 93.19 86 GLU A C 1
ATOM 715 O O . GLU A 1 86 ? 11.378 17.586 -43.016 1.00 93.19 86 GLU A O 1
ATOM 720 N N . PRO A 1 87 ? 13.285 18.118 -44.065 1.00 94.75 87 PRO A N 1
ATOM 721 C CA . PRO A 1 87 ? 12.716 17.904 -45.395 1.00 94.75 87 PRO A CA 1
ATOM 722 C C . PRO A 1 87 ? 12.359 16.441 -45.709 1.00 94.75 87 PRO A C 1
ATOM 724 O O . PRO A 1 87 ? 11.707 16.192 -46.719 1.00 94.75 87 PRO A O 1
ATOM 727 N N . MET A 1 88 ? 12.815 15.473 -44.904 1.00 94.06 88 MET A N 1
ATOM 728 C CA . MET A 1 88 ? 12.587 14.038 -45.126 1.00 94.06 88 MET A CA 1
ATOM 729 C C . MET A 1 88 ? 11.276 13.540 -44.502 1.00 94.06 88 MET A C 1
ATOM 731 O O . MET A 1 88 ? 10.872 12.407 -44.774 1.00 94.06 88 MET A O 1
ATOM 735 N N . PHE A 1 89 ? 10.620 14.345 -43.658 1.00 94.44 89 PHE A N 1
ATOM 736 C CA . PHE A 1 89 ? 9.410 13.924 -42.959 1.00 94.44 89 PHE A CA 1
ATOM 737 C C . PHE A 1 89 ? 8.171 13.987 -43.854 1.00 94.44 89 PHE A C 1
ATOM 739 O O . PHE A 1 89 ? 7.827 15.036 -44.395 1.00 94.44 89 PHE A O 1
ATOM 746 N N . VAL A 1 90 ? 7.447 12.870 -43.956 1.00 94.00 90 VAL A N 1
ATOM 747 C CA . VAL A 1 90 ? 6.194 12.785 -44.729 1.00 94.00 90 VAL A CA 1
ATOM 748 C C . VAL A 1 90 ? 4.981 13.301 -43.954 1.00 94.00 90 VAL A C 1
ATOM 750 O O . VAL A 1 90 ? 3.959 13.645 -44.546 1.00 94.00 90 VAL A O 1
ATOM 753 N N . LYS A 1 91 ? 5.078 13.376 -42.622 1.00 92.44 91 LYS A N 1
ATOM 754 C CA . LYS A 1 91 ? 4.088 14.011 -41.745 1.00 92.44 91 LYS A CA 1
ATOM 755 C C . LYS A 1 91 ? 4.764 14.571 -40.487 1.00 92.44 91 LYS A C 1
ATOM 757 O O . LYS A 1 91 ? 5.903 14.194 -40.203 1.00 92.44 91 LYS A O 1
ATOM 762 N N . PRO A 1 92 ? 4.094 15.470 -39.739 1.00 91.56 92 PRO A N 1
ATOM 763 C CA . PRO A 1 92 ? 4.669 16.065 -38.541 1.00 91.56 92 PRO A CA 1
ATOM 764 C C . PRO A 1 92 ? 5.145 15.014 -37.540 1.00 91.56 92 PRO A C 1
ATOM 766 O O . PRO A 1 92 ? 4.527 13.963 -37.370 1.00 91.56 92 PRO A O 1
ATOM 769 N N . ARG A 1 93 ? 6.244 15.336 -36.861 1.00 92.12 93 ARG A N 1
ATOM 770 C CA . ARG A 1 93 ? 6.794 14.517 -35.783 1.00 92.12 93 ARG A CA 1
ATOM 771 C C . ARG A 1 93 ? 5.836 14.506 -34.598 1.00 92.12 93 ARG A C 1
ATOM 773 O O . ARG A 1 93 ? 5.249 15.534 -34.256 1.00 92.12 93 ARG A O 1
ATOM 780 N N . GLU A 1 94 ? 5.726 13.360 -33.947 1.00 93.56 94 GLU A N 1
ATOM 781 C CA . GLU A 1 94 ? 4.932 13.207 -32.734 1.00 93.56 94 GLU A CA 1
ATOM 782 C C . GLU A 1 94 ? 5.846 13.112 -31.520 1.00 93.56 94 GLU A C 1
ATOM 784 O O . GLU A 1 94 ? 6.818 12.355 -31.520 1.00 93.56 94 GLU A O 1
ATOM 789 N N . PHE A 1 95 ? 5.502 13.861 -30.474 1.00 91.62 95 PHE A N 1
ATOM 790 C CA . PHE A 1 95 ? 6.240 13.892 -29.218 1.00 91.62 95 PHE A CA 1
ATOM 791 C C . PHE A 1 95 ? 5.292 13.584 -28.065 1.00 91.62 95 PHE A C 1
ATOM 793 O O . PHE A 1 95 ? 4.216 14.177 -27.960 1.00 91.62 95 PHE A O 1
ATOM 800 N N . LYS A 1 96 ? 5.703 12.684 -27.172 1.00 88.56 96 LYS A N 1
ATOM 801 C CA . LYS A 1 96 ? 5.040 12.464 -25.883 1.00 88.56 96 LYS A CA 1
ATOM 802 C C . LYS A 1 96 ? 6.087 12.545 -24.786 1.00 88.56 96 LYS A C 1
ATOM 804 O O . LYS A 1 96 ? 7.097 11.855 -24.852 1.00 88.56 96 LYS A O 1
ATOM 809 N N . VAL A 1 97 ? 5.843 13.400 -23.798 1.00 84.69 97 VAL A N 1
ATOM 810 C CA . VAL A 1 97 ? 6.697 13.523 -22.615 1.00 84.69 97 VAL A CA 1
ATOM 811 C C . VAL A 1 97 ? 5.945 12.942 -21.433 1.00 84.69 97 VAL A C 1
ATOM 813 O O . VAL A 1 97 ? 4.838 13.377 -21.117 1.00 84.69 97 VAL A O 1
ATOM 816 N N . TYR A 1 98 ? 6.554 11.958 -20.790 1.00 77.81 98 TYR A N 1
ATOM 817 C CA . TYR A 1 98 ? 6.063 11.359 -19.560 1.00 77.81 98 TYR A CA 1
ATOM 818 C C . TYR A 1 98 ? 6.977 11.772 -18.418 1.00 77.81 98 TYR A C 1
ATOM 820 O O . TYR A 1 98 ? 8.194 11.754 -18.572 1.00 77.81 98 TYR A O 1
ATOM 828 N N . ASN A 1 99 ? 6.424 12.091 -17.252 1.00 73.25 99 ASN A N 1
ATOM 829 C CA . ASN A 1 99 ? 7.250 12.178 -16.053 1.00 73.25 99 ASN A CA 1
ATOM 830 C C . ASN A 1 99 ? 7.674 10.754 -15.675 1.00 73.25 99 ASN A C 1
ATOM 832 O O . ASN A 1 99 ? 6.830 9.867 -15.555 1.00 73.25 99 ASN A O 1
ATOM 836 N N . LEU A 1 100 ? 8.975 10.541 -15.503 1.00 59.81 100 LEU A N 1
ATOM 837 C CA . LEU A 1 100 ? 9.567 9.336 -14.942 1.00 59.81 100 LEU A CA 1
ATOM 838 C C . L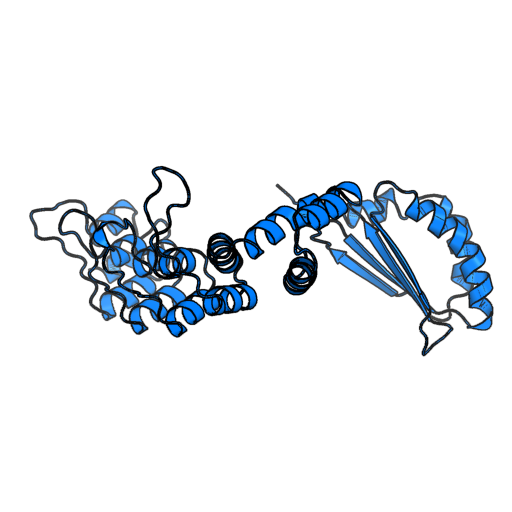EU A 1 100 ? 9.701 9.512 -13.430 1.00 59.81 100 LEU A C 1
ATOM 840 O O . LEU A 1 100 ? 10.706 10.049 -12.951 1.00 59.81 100 LEU A O 1
ATOM 844 N N . PRO A 1 101 ? 8.770 8.988 -12.626 1.00 52.03 101 PRO A N 1
ATOM 845 C CA . PRO A 1 101 ? 9.125 8.588 -11.286 1.00 52.03 101 PRO A CA 1
ATOM 846 C C . PRO A 1 101 ? 9.961 7.303 -11.408 1.00 52.03 101 PRO A C 1
ATOM 848 O O . PRO A 1 101 ? 9.473 6.204 -11.164 1.00 52.03 101 PRO A O 1
ATOM 851 N N . LEU A 1 102 ? 11.254 7.417 -11.742 1.00 48.62 102 LEU A N 1
ATOM 852 C CA . LEU A 1 102 ? 12.225 6.314 -11.580 1.00 48.62 102 LEU A CA 1
ATOM 853 C C . LEU A 1 102 ? 12.436 5.937 -10.096 1.00 48.62 102 LEU A C 1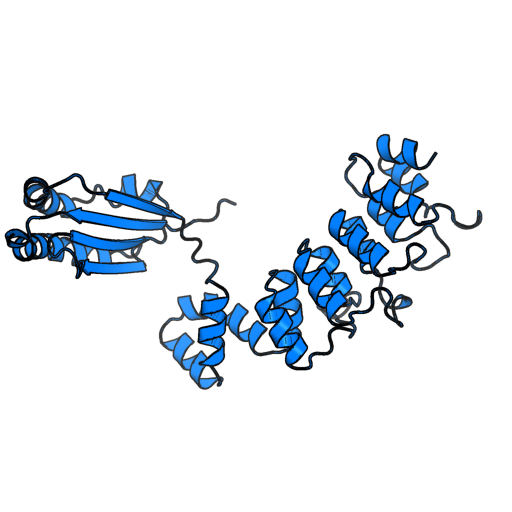
ATOM 855 O O . LEU A 1 102 ? 13.321 5.159 -9.754 1.00 48.62 102 LEU A O 1
ATOM 859 N N . GLU A 1 103 ? 11.613 6.472 -9.196 1.00 51.59 103 GLU A N 1
ATOM 860 C CA . GLU A 1 103 ? 11.556 6.095 -7.791 1.00 51.59 103 GLU A CA 1
ATOM 861 C C . GLU A 1 103 ? 10.809 4.768 -7.564 1.00 51.59 103 GLU A C 1
ATOM 863 O O . GLU A 1 103 ? 10.958 4.175 -6.494 1.00 51.59 103 GLU A O 1
ATOM 868 N N . THR A 1 104 ? 10.037 4.265 -8.541 1.00 56.00 104 THR A N 1
ATOM 869 C CA . THR A 1 104 ? 9.256 3.024 -8.379 1.00 56.00 104 THR A CA 1
ATOM 870 C C . THR A 1 104 ? 9.152 2.208 -9.669 1.00 56.00 104 THR A C 1
ATOM 872 O O . THR A 1 104 ? 8.528 2.641 -10.635 1.00 56.00 104 THR A O 1
ATOM 875 N N . PHE A 1 105 ? 9.702 0.990 -9.670 1.00 67.31 105 PHE A N 1
ATOM 876 C CA . PHE A 1 105 ? 9.417 -0.008 -10.708 1.00 67.31 105 PHE A CA 1
ATOM 877 C C . PHE A 1 105 ? 8.004 -0.589 -10.535 1.00 67.31 105 PHE A C 1
ATOM 879 O O . PHE A 1 105 ? 7.552 -0.718 -9.391 1.00 67.31 105 PHE A O 1
ATOM 886 N N . PRO A 1 106 ? 7.330 -1.006 -11.630 1.00 73.38 106 PRO A N 1
ATOM 887 C CA . PRO A 1 106 ? 6.115 -1.810 -11.535 1.00 73.38 106 PRO A CA 1
ATOM 888 C C . PRO A 1 106 ? 6.361 -3.033 -10.652 1.00 73.38 106 PRO A C 1
ATOM 890 O O . PRO A 1 106 ? 7.401 -3.692 -10.771 1.00 73.38 106 PRO A O 1
ATOM 893 N N . VAL A 1 107 ? 5.423 -3.342 -9.757 1.00 73.19 107 VAL A N 1
ATOM 894 C CA . VAL A 1 107 ? 5.592 -4.439 -8.795 1.00 73.19 107 VAL A CA 1
ATOM 895 C C . VAL A 1 107 ? 5.774 -5.778 -9.508 1.00 73.19 107 VAL A C 1
ATOM 897 O O . VAL A 1 107 ? 6.579 -6.590 -9.068 1.00 73.19 107 VAL A O 1
ATOM 900 N N . GLU A 1 108 ? 5.133 -5.973 -10.657 1.00 79.12 108 GLU A N 1
ATOM 901 C CA . GLU A 1 108 ? 5.228 -7.173 -11.488 1.00 79.12 108 GLU A CA 1
ATOM 902 C C . GLU A 1 108 ? 6.653 -7.382 -12.013 1.00 79.12 108 GLU A C 1
ATOM 904 O O . GLU A 1 108 ? 7.157 -8.507 -12.048 1.00 79.12 108 GLU A O 1
ATOM 909 N N . LEU A 1 109 ? 7.339 -6.293 -12.377 1.00 81.94 109 LEU A N 1
ATOM 910 C CA . LEU A 1 109 ? 8.740 -6.342 -12.785 1.00 81.94 109 LEU A CA 1
ATOM 911 C C . LEU A 1 109 ? 9.633 -6.690 -11.592 1.00 81.94 109 LEU A C 1
ATOM 913 O O . LEU A 1 109 ? 10.500 -7.555 -11.710 1.00 81.94 109 LEU A O 1
ATOM 917 N N . ILE A 1 110 ? 9.401 -6.061 -10.436 1.00 80.56 110 ILE A N 1
ATOM 918 C CA . ILE A 1 110 ? 10.144 -6.364 -9.205 1.00 80.56 110 ILE A CA 1
ATOM 919 C C . ILE A 1 110 ? 9.953 -7.839 -8.820 1.00 80.56 110 ILE A C 1
ATOM 921 O O . ILE A 1 110 ? 10.929 -8.508 -8.490 1.00 80.56 110 ILE A O 1
ATOM 925 N N . GLU A 1 111 ? 8.730 -8.366 -8.892 1.00 78.38 111 GLU A N 1
ATOM 926 C CA . GLU A 1 111 ? 8.422 -9.774 -8.628 1.00 78.38 111 GLU A CA 1
ATOM 927 C C . GLU A 1 111 ? 9.111 -10.710 -9.626 1.00 78.38 111 GLU A C 1
ATOM 929 O O . GLU A 1 111 ? 9.691 -11.719 -9.221 1.00 78.38 111 GLU A O 1
ATOM 934 N N . SER A 1 112 ? 9.082 -10.376 -10.919 1.00 83.56 112 SER A N 1
ATOM 935 C CA . SER A 1 112 ? 9.759 -11.145 -11.968 1.00 83.56 112 SER A CA 1
ATOM 936 C C . SER A 1 112 ? 11.266 -11.227 -11.712 1.00 83.56 112 SER A C 1
ATOM 938 O O . SER A 1 112 ? 11.860 -12.305 -11.785 1.00 83.56 112 SER A O 1
ATOM 940 N N . ILE A 1 113 ? 11.878 -10.108 -11.312 1.00 83.75 113 ILE A N 1
ATOM 941 C CA . ILE A 1 113 ? 13.289 -10.060 -10.918 1.00 83.75 113 ILE A CA 1
ATOM 942 C C . ILE A 1 113 ? 13.513 -10.882 -9.643 1.00 83.75 113 ILE A C 1
ATOM 944 O O . ILE A 1 113 ? 14.407 -11.727 -9.614 1.00 83.75 113 ILE A O 1
ATOM 948 N N . ALA A 1 114 ? 12.689 -10.702 -8.607 1.00 81.12 114 ALA A N 1
ATOM 949 C CA . ALA A 1 114 ? 12.798 -11.442 -7.349 1.00 81.12 114 ALA A CA 1
ATOM 950 C C . ALA A 1 114 ? 12.727 -12.964 -7.555 1.00 81.12 114 ALA A C 1
ATOM 952 O O . ALA A 1 114 ? 13.475 -13.700 -6.918 1.00 81.12 114 ALA A O 1
ATOM 953 N N . ALA A 1 115 ? 11.891 -13.437 -8.485 1.00 82.12 115 ALA A N 1
ATOM 954 C CA . ALA A 1 115 ? 11.772 -14.853 -8.826 1.00 82.12 115 ALA A CA 1
ATOM 955 C C . ALA A 1 115 ? 13.033 -15.438 -9.490 1.00 82.12 115 ALA A C 1
ATOM 957 O O . ALA A 1 115 ? 13.234 -16.652 -9.469 1.00 82.12 115 ALA A O 1
ATOM 958 N N . LYS A 1 116 ? 13.880 -14.598 -10.100 1.00 84.06 116 LYS A N 1
ATOM 959 C CA . LYS A 1 116 ? 15.138 -15.010 -10.746 1.00 84.06 116 LYS A CA 1
ATOM 960 C C . LYS A 1 116 ? 16.360 -14.811 -9.850 1.00 84.06 116 LYS A C 1
ATOM 962 O O . LYS A 1 116 ? 17.334 -15.543 -9.984 1.00 84.06 116 LYS A O 1
ATOM 967 N N . VAL A 1 117 ? 16.299 -13.862 -8.921 1.00 80.94 117 VAL A N 1
ATOM 968 C CA . VAL A 1 117 ? 17.360 -13.560 -7.952 1.00 80.94 117 VAL A CA 1
ATOM 969 C C . VAL A 1 117 ? 17.181 -14.449 -6.717 1.00 80.94 117 VAL A C 1
ATOM 971 O O . VAL A 1 117 ? 16.639 -14.044 -5.687 1.00 80.94 117 VAL A O 1
ATOM 974 N N . THR A 1 118 ? 17.617 -15.702 -6.833 1.00 77.00 118 THR A N 1
ATOM 975 C CA . THR A 1 118 ? 17.375 -16.726 -5.800 1.00 77.00 118 THR A CA 1
ATOM 976 C C . THR A 1 118 ? 18.458 -16.752 -4.721 1.00 77.00 118 THR A C 1
ATOM 978 O O . THR A 1 118 ? 18.199 -17.165 -3.588 1.00 77.00 118 THR A O 1
ATOM 981 N N . SER A 1 119 ? 19.654 -16.237 -5.016 1.00 80.00 119 SER A N 1
ATOM 982 C CA . SER A 1 119 ? 20.812 -16.294 -4.123 1.00 80.00 119 SER A CA 1
ATOM 983 C C . SER A 1 119 ? 21.377 -14.914 -3.764 1.00 80.00 119 SER A C 1
ATOM 985 O O . SER A 1 119 ? 21.139 -13.905 -4.427 1.00 80.00 119 SER A O 1
ATOM 987 N N . ALA A 1 120 ? 22.184 -14.858 -2.699 1.00 72.25 120 ALA A N 1
ATOM 988 C CA . ALA A 1 120 ? 22.963 -13.659 -2.376 1.00 72.25 120 ALA A CA 1
ATOM 989 C C . ALA A 1 120 ? 24.029 -13.348 -3.448 1.00 72.25 120 ALA A C 1
ATOM 991 O O . ALA A 1 120 ? 24.428 -12.196 -3.607 1.00 72.25 120 ALA A O 1
ATOM 992 N N . ALA A 1 121 ? 24.479 -14.362 -4.198 1.00 80.69 121 ALA A N 1
ATOM 993 C CA . ALA A 1 121 ? 25.419 -14.181 -5.297 1.00 80.69 121 ALA A CA 1
ATOM 994 C C . ALA A 1 121 ? 24.786 -13.395 -6.458 1.00 80.69 121 ALA A C 1
ATOM 996 O O . ALA A 1 121 ? 25.431 -12.492 -6.987 1.00 80.69 121 ALA A O 1
ATOM 997 N N . ASP A 1 122 ? 23.514 -13.660 -6.773 1.00 81.00 122 ASP A N 1
ATOM 998 C CA . ASP A 1 122 ? 22.767 -12.956 -7.824 1.00 81.00 122 ASP A CA 1
ATOM 999 C C . ASP A 1 122 ? 22.598 -11.465 -7.489 1.00 81.00 122 ASP A C 1
ATOM 1001 O O . ASP A 1 122 ? 22.846 -10.598 -8.328 1.00 81.00 122 ASP A O 1
ATOM 1005 N N . LEU A 1 123 ? 22.268 -11.144 -6.230 1.00 72.69 123 LEU A N 1
ATOM 1006 C CA . LEU A 1 123 ? 22.202 -9.755 -5.752 1.00 72.69 123 LEU A CA 1
ATOM 1007 C C . LEU A 1 123 ? 23.558 -9.049 -5.828 1.00 72.69 123 LEU A C 1
ATOM 1009 O O . LEU A 1 123 ? 23.634 -7.895 -6.248 1.00 72.69 123 LEU A O 1
ATOM 1013 N N . ASN A 1 124 ? 24.637 -9.738 -5.450 1.00 70.19 124 ASN A N 1
ATOM 1014 C CA . ASN A 1 124 ? 25.986 -9.182 -5.534 1.00 70.19 124 ASN A CA 1
ATOM 1015 C C . ASN A 1 124 ? 26.408 -8.935 -6.989 1.00 70.19 124 ASN A C 1
ATOM 1017 O O . ASN A 1 124 ? 27.081 -7.942 -7.268 1.00 70.19 124 ASN A O 1
ATOM 1021 N N . ALA A 1 125 ? 26.005 -9.802 -7.921 1.00 79.00 125 ALA A N 1
ATOM 1022 C CA . ALA A 1 125 ? 26.217 -9.591 -9.348 1.00 79.00 125 ALA A CA 1
ATOM 1023 C C . ALA A 1 125 ? 25.439 -8.362 -9.859 1.00 79.00 125 ALA A C 1
ATOM 1025 O O . ALA A 1 125 ? 26.023 -7.515 -10.537 1.00 79.00 125 ALA A O 1
ATOM 1026 N N . LEU A 1 126 ? 24.171 -8.201 -9.463 1.00 76.50 126 LEU A N 1
ATOM 1027 C CA . LEU A 1 126 ? 23.350 -7.011 -9.747 1.00 76.50 126 LEU A CA 1
ATOM 1028 C C . LEU A 1 126 ? 23.980 -5.720 -9.199 1.00 76.50 126 LEU A C 1
ATOM 1030 O O . LEU A 1 126 ? 24.100 -4.731 -9.914 1.00 76.50 126 LEU A O 1
ATOM 1034 N N . SER A 1 127 ? 24.453 -5.742 -7.952 1.00 70.75 127 SER A N 1
ATOM 1035 C CA . SER A 1 127 ? 25.105 -4.595 -7.305 1.00 70.75 127 SER A CA 1
ATOM 1036 C C . SER A 1 127 ? 26.401 -4.169 -8.005 1.00 70.75 127 SER A C 1
ATOM 1038 O O . SER A 1 127 ? 26.680 -2.975 -8.143 1.00 70.75 127 SER A O 1
ATOM 1040 N N . ARG A 1 128 ? 27.187 -5.142 -8.491 1.00 74.56 128 ARG A N 1
ATOM 1041 C CA . ARG A 1 128 ? 28.437 -4.897 -9.231 1.00 74.56 128 ARG A CA 1
ATOM 1042 C C . ARG A 1 128 ? 28.207 -4.376 -10.645 1.00 74.56 128 ARG A C 1
ATOM 1044 O O . ARG A 1 128 ? 29.030 -3.611 -11.133 1.00 74.56 128 ARG A O 1
ATOM 1051 N N . THR A 1 129 ? 27.129 -4.806 -11.295 1.00 80.00 129 THR A N 1
ATOM 1052 C CA . THR A 1 129 ? 26.820 -4.444 -12.686 1.00 80.00 129 THR A CA 1
ATOM 1053 C C . THR A 1 129 ? 26.073 -3.120 -12.786 1.00 80.00 129 THR A C 1
ATOM 1055 O O . THR A 1 129 ? 26.380 -2.321 -13.665 1.00 80.00 129 THR A O 1
ATOM 1058 N N . ASN A 1 130 ? 25.137 -2.843 -11.874 1.00 76.12 130 ASN A N 1
ATOM 1059 C CA . ASN A 1 130 ? 24.406 -1.581 -11.849 1.00 76.12 130 ASN A CA 1
ATOM 1060 C C . ASN A 1 130 ? 24.027 -1.178 -10.414 1.00 76.12 130 ASN A C 1
ATO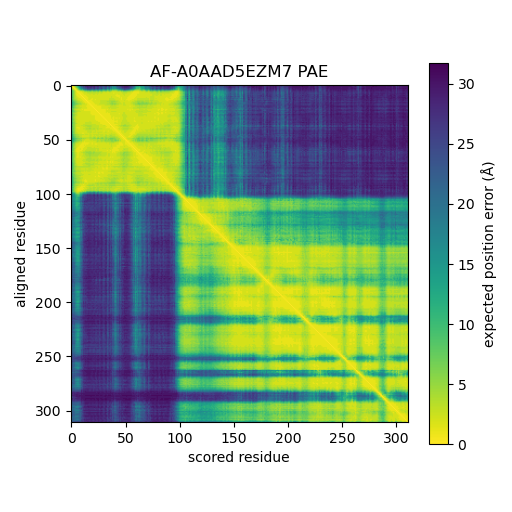M 1062 O O . ASN A 1 130 ? 22.974 -1.542 -9.888 1.00 76.12 130 ASN A O 1
ATOM 1066 N N . ARG A 1 131 ? 24.894 -0.376 -9.781 1.00 62.88 131 ARG A N 1
ATOM 1067 C CA . ARG A 1 131 ? 24.715 0.081 -8.394 1.00 62.88 131 ARG A CA 1
ATOM 1068 C C . ARG A 1 131 ? 23.439 0.903 -8.201 1.00 62.88 131 ARG A C 1
ATOM 1070 O O . ARG A 1 131 ? 22.792 0.750 -7.172 1.00 62.88 131 ARG A O 1
ATOM 1077 N N . HIS A 1 132 ? 23.080 1.761 -9.156 1.00 63.84 132 HIS A N 1
ATOM 1078 C CA . HIS A 1 132 ? 21.891 2.611 -9.049 1.00 63.84 132 HIS A CA 1
ATOM 1079 C C . HIS A 1 132 ? 20.607 1.776 -9.121 1.00 63.84 132 HIS A C 1
ATOM 1081 O O . HIS A 1 132 ? 19.750 1.869 -8.246 1.00 63.84 132 HIS A O 1
ATOM 1087 N N . PHE A 1 133 ? 20.529 0.867 -10.094 1.00 70.94 133 PHE A N 1
ATOM 1088 C CA . PHE A 1 133 ? 19.422 -0.078 -10.232 1.00 70.94 133 PHE A CA 1
ATOM 1089 C C . PHE A 1 133 ? 19.293 -0.989 -9.007 1.00 70.94 133 PHE A C 1
ATOM 1091 O O . PHE A 1 133 ? 18.200 -1.171 -8.472 1.00 70.94 133 PHE A O 1
ATOM 1098 N N . HIS A 1 134 ? 20.420 -1.492 -8.495 1.00 70.88 134 HIS A N 1
ATOM 1099 C CA . HIS A 1 134 ? 20.449 -2.243 -7.246 1.00 70.88 134 HIS A CA 1
ATOM 1100 C C . HIS A 1 134 ? 19.955 -1.406 -6.059 1.00 70.88 134 HIS A C 1
ATOM 1102 O O . HIS A 1 134 ? 19.131 -1.893 -5.304 1.00 70.88 134 HIS A O 1
ATOM 1108 N N . GLN A 1 135 ? 20.363 -0.143 -5.902 1.00 67.25 135 GLN A N 1
ATOM 1109 C CA . GLN A 1 135 ? 19.898 0.717 -4.799 1.00 67.25 135 GLN A CA 1
ATOM 1110 C C . GLN A 1 135 ? 18.383 0.973 -4.806 1.00 67.25 135 GLN A C 1
ATOM 1112 O O . GLN A 1 135 ? 17.787 1.158 -3.737 1.00 67.25 135 GLN A O 1
ATOM 1117 N N . ILE A 1 136 ? 17.771 1.001 -5.993 1.00 72.38 136 ILE A N 1
ATOM 1118 C CA . ILE A 1 136 ? 16.318 1.115 -6.146 1.00 72.38 136 ILE A CA 1
ATOM 1119 C C . ILE A 1 136 ? 15.658 -0.220 -5.776 1.00 72.38 136 ILE A C 1
ATOM 1121 O O . ILE A 1 136 ? 14.746 -0.252 -4.952 1.00 72.38 136 ILE A O 1
ATOM 1125 N N . LEU A 1 137 ? 16.144 -1.334 -6.332 1.00 77.06 137 LEU A N 1
ATOM 1126 C CA . LEU A 1 137 ? 15.522 -2.648 -6.165 1.00 77.06 137 LEU A CA 1
ATOM 1127 C C . LEU A 1 137 ? 15.781 -3.314 -4.814 1.00 77.06 137 LEU A C 1
ATOM 1129 O O . LEU A 1 137 ? 14.906 -4.026 -4.333 1.00 77.06 137 LEU A O 1
ATOM 1133 N N . ASP A 1 138 ? 16.945 -3.116 -4.198 1.00 73.62 138 ASP A N 1
ATOM 1134 C CA . ASP A 1 138 ? 17.411 -3.880 -3.032 1.00 73.62 138 ASP A CA 1
ATOM 1135 C C . ASP A 1 138 ? 16.400 -3.839 -1.884 1.00 73.62 138 ASP A C 1
ATOM 1137 O O . ASP A 1 138 ? 16.030 -4.869 -1.328 1.00 73.62 138 ASP A O 1
ATOM 1141 N N . ARG A 1 139 ? 15.832 -2.657 -1.631 1.00 71.12 139 ARG A N 1
ATOM 1142 C CA . ARG A 1 139 ? 14.796 -2.427 -0.613 1.00 71.12 139 ARG A CA 1
ATOM 1143 C C . ARG A 1 139 ? 13.562 -3.305 -0.843 1.00 71.12 139 ARG A C 1
ATOM 1145 O O . ARG A 1 139 ? 12.987 -3.839 0.103 1.00 71.12 139 ARG A O 1
ATOM 1152 N N . HIS A 1 140 ? 13.157 -3.441 -2.103 1.00 76.31 140 HIS A N 1
ATOM 1153 C CA . HIS A 1 140 ? 11.976 -4.190 -2.516 1.00 76.31 140 HIS A CA 1
ATOM 1154 C C . HIS A 1 140 ? 12.250 -5.694 -2.589 1.00 76.31 140 HIS A C 1
ATOM 1156 O O . HIS A 1 140 ? 11.462 -6.488 -2.081 1.00 76.31 140 HIS A O 1
ATOM 1162 N N . LEU A 1 141 ? 13.392 -6.089 -3.155 1.00 76.88 141 LEU A N 1
ATOM 1163 C CA . LEU A 1 141 ? 13.819 -7.484 -3.243 1.00 76.88 141 LEU A CA 1
ATOM 1164 C C . LEU A 1 141 ? 14.050 -8.077 -1.853 1.00 76.88 141 LEU A C 1
ATOM 1166 O O . LEU A 1 141 ? 13.629 -9.199 -1.584 1.00 76.88 141 LEU A O 1
ATOM 1170 N N . TYR A 1 142 ? 14.671 -7.321 -0.947 1.00 70.81 142 TYR A N 1
ATOM 1171 C CA . TYR A 1 142 ? 14.868 -7.742 0.434 1.00 70.81 142 TYR A CA 1
ATOM 1172 C C . TYR A 1 142 ? 13.538 -7.959 1.162 1.00 70.81 142 TYR A C 1
ATOM 1174 O O . TYR A 1 142 ? 13.380 -8.960 1.861 1.00 70.81 142 TYR A O 1
ATOM 1182 N N . ALA A 1 143 ? 12.575 -7.053 0.966 1.00 72.81 143 ALA A N 1
ATOM 1183 C CA . ALA A 1 143 ? 11.245 -7.199 1.537 1.00 72.81 143 ALA A CA 1
ATOM 1184 C C . ALA A 1 143 ? 10.530 -8.443 0.992 1.00 72.81 143 ALA A C 1
ATOM 1186 O O . ALA A 1 143 ? 10.092 -9.262 1.786 1.00 72.81 143 ALA A O 1
ATOM 1187 N N . ILE A 1 144 ? 10.477 -8.636 -0.331 1.00 76.75 144 ILE A N 1
ATOM 1188 C CA . ILE A 1 144 ? 9.776 -9.772 -0.962 1.00 76.75 144 ILE A CA 1
ATOM 1189 C C . ILE A 1 144 ? 10.399 -11.126 -0.581 1.00 76.75 144 ILE A C 1
ATOM 1191 O O . ILE A 1 144 ? 9.685 -12.117 -0.460 1.00 76.75 144 ILE A O 1
ATOM 1195 N N . ARG A 1 145 ? 11.720 -11.190 -0.370 1.00 73.94 145 ARG A N 1
ATOM 1196 C CA . ARG A 1 145 ? 12.432 -12.444 -0.052 1.00 73.94 145 ARG A CA 1
ATOM 1197 C C . ARG A 1 145 ? 12.285 -12.909 1.396 1.00 73.94 145 ARG A C 1
ATOM 1199 O O . ARG A 1 145 ? 12.583 -14.064 1.685 1.00 73.94 145 ARG A O 1
ATOM 1206 N N . ASN A 1 146 ? 11.882 -12.033 2.313 1.00 75.62 146 ASN A N 1
ATOM 1207 C CA . ASN A 1 146 ? 11.645 -12.393 3.707 1.00 75.62 146 ASN A CA 1
ATOM 1208 C C . ASN A 1 146 ? 10.138 -12.342 3.965 1.00 75.62 146 ASN A C 1
ATOM 1210 O O . ASN A 1 146 ? 9.586 -11.251 4.005 1.00 75.62 146 ASN A O 1
ATOM 1214 N N . ASN A 1 147 ? 9.486 -13.496 4.139 1.00 76.06 147 ASN A N 1
ATOM 1215 C CA . ASN A 1 147 ? 8.021 -13.595 4.219 1.00 76.06 147 ASN A CA 1
ATOM 1216 C C . ASN A 1 147 ? 7.387 -12.614 5.221 1.00 76.06 147 ASN A C 1
ATOM 1218 O O . ASN A 1 147 ? 6.419 -11.942 4.874 1.00 76.06 147 ASN A O 1
ATOM 1222 N N . ASP A 1 148 ? 7.960 -12.450 6.414 1.00 75.50 148 ASP A N 1
ATOM 1223 C CA . ASP A 1 148 ? 7.423 -11.522 7.417 1.00 75.50 148 ASP A CA 1
ATOM 1224 C C . ASP A 1 148 ? 7.560 -10.062 6.958 1.00 75.50 148 ASP A C 1
ATOM 1226 O O . ASP A 1 148 ? 6.656 -9.244 7.129 1.00 75.50 148 ASP A O 1
ATOM 1230 N N . LYS A 1 149 ? 8.675 -9.716 6.304 1.00 81.06 149 LYS A N 1
ATOM 1231 C CA . LYS A 1 149 ? 8.872 -8.373 5.732 1.00 81.06 149 LYS A CA 1
ATOM 1232 C C . LYS A 1 149 ? 8.021 -8.153 4.487 1.00 81.06 149 LYS A C 1
ATOM 1234 O O . LYS A 1 149 ? 7.549 -7.037 4.287 1.00 81.06 149 LYS A O 1
ATOM 1239 N N . ALA A 1 150 ? 7.799 -9.189 3.682 1.00 84.81 150 ALA A N 1
ATOM 1240 C CA . ALA A 1 150 ? 6.948 -9.165 2.501 1.00 84.81 150 ALA A CA 1
ATOM 1241 C C . ALA A 1 150 ? 5.497 -8.883 2.896 1.00 84.81 150 ALA A C 1
ATOM 1243 O O . ALA A 1 150 ? 4.827 -8.088 2.234 1.00 84.81 150 ALA A O 1
ATOM 1244 N N . LEU A 1 151 ? 5.046 -9.453 4.019 1.00 90.25 151 LEU A N 1
ATOM 1245 C CA . LEU A 1 151 ? 3.730 -9.199 4.596 1.00 90.25 151 LEU A CA 1
ATOM 1246 C C . LEU A 1 151 ? 3.540 -7.704 4.893 1.00 90.25 151 LEU A C 1
ATOM 1248 O O . LEU A 1 151 ? 2.668 -7.065 4.312 1.00 90.25 151 LEU A O 1
ATOM 1252 N N . PHE A 1 152 ? 4.391 -7.103 5.728 1.00 86.00 152 PHE A N 1
ATOM 1253 C CA . PHE A 1 152 ? 4.240 -5.682 6.078 1.00 86.00 152 PHE A CA 1
ATOM 1254 C C . PHE A 1 152 ? 4.537 -4.734 4.914 1.00 86.00 152 PHE A C 1
ATOM 1256 O O . PHE A 1 152 ? 3.899 -3.688 4.789 1.00 86.00 152 PHE A O 1
ATOM 1263 N N . PHE A 1 153 ? 5.471 -5.094 4.033 1.00 84.38 153 PHE A N 1
ATOM 1264 C CA . PHE A 1 153 ? 5.766 -4.322 2.830 1.00 84.38 153 PHE A CA 1
ATOM 1265 C C . PHE A 1 153 ? 4.569 -4.275 1.877 1.00 84.38 153 PHE A C 1
ATOM 1267 O O . PHE A 1 153 ? 4.185 -3.188 1.442 1.00 84.38 153 PHE A O 1
ATOM 1274 N N . SER A 1 154 ? 3.964 -5.428 1.581 1.00 88.94 154 SER A N 1
ATOM 1275 C CA . SER A 1 154 ? 2.799 -5.513 0.696 1.00 88.94 154 SER A CA 1
ATOM 1276 C C . SER A 1 154 ? 1.591 -4.780 1.274 1.00 88.94 154 SER A C 1
ATOM 1278 O O . SER A 1 154 ? 0.925 -4.057 0.536 1.00 88.94 154 SER A O 1
ATOM 1280 N N . ILE A 1 155 ? 1.378 -4.858 2.593 1.00 91.88 155 ILE A N 1
ATOM 1281 C CA . ILE A 1 155 ? 0.337 -4.090 3.283 1.00 91.88 155 ILE A CA 1
ATOM 1282 C C . ILE A 1 155 ? 0.592 -2.583 3.163 1.00 91.88 155 ILE A C 1
ATOM 1284 O O . ILE A 1 155 ? -0.287 -1.850 2.724 1.00 91.88 155 ILE A O 1
ATOM 1288 N N . ASN A 1 156 ? 1.797 -2.112 3.500 1.00 87.56 156 ASN A N 1
ATOM 1289 C CA . ASN A 1 156 ? 2.142 -0.686 3.456 1.00 87.56 156 ASN A CA 1
ATOM 1290 C C . ASN A 1 156 ? 2.004 -0.092 2.044 1.00 87.56 156 ASN A C 1
ATOM 1292 O O . ASN A 1 156 ? 1.587 1.053 1.870 1.00 87.56 156 ASN A O 1
ATOM 1296 N N . LYS A 1 157 ? 2.387 -0.868 1.023 1.00 84.69 157 LYS A N 1
ATOM 1297 C CA . LYS A 1 157 ? 2.377 -0.431 -0.378 1.00 84.69 157 LYS A CA 1
ATOM 1298 C C . LYS A 1 157 ? 1.060 -0.679 -1.108 1.00 84.69 157 LYS A C 1
ATOM 1300 O O . LYS A 1 157 ? 0.913 -0.169 -2.212 1.00 84.69 157 LYS A O 1
ATOM 1305 N N . GLY A 1 158 ? 0.117 -1.415 -0.522 1.00 88.62 158 GLY A N 1
ATOM 1306 C CA . GLY A 1 158 ? -1.142 -1.742 -1.192 1.00 88.62 158 GLY A CA 1
ATOM 1307 C C . GLY A 1 158 ? -1.009 -2.839 -2.255 1.00 88.62 158 GLY A C 1
ATOM 1308 O O . GLY A 1 158 ? -1.817 -2.907 -3.175 1.00 88.62 158 GLY A O 1
ATOM 1309 N N . TYR A 1 159 ? 0.015 -3.693 -2.174 1.00 88.50 159 TYR A N 1
ATOM 1310 C CA . TYR A 1 159 ? 0.307 -4.707 -3.193 1.00 88.50 159 TYR A CA 1
ATOM 1311 C C . TYR A 1 159 ? -0.410 -6.033 -2.914 1.00 88.50 159 TYR A C 1
ATOM 1313 O O . TYR A 1 159 ? 0.175 -6.965 -2.359 1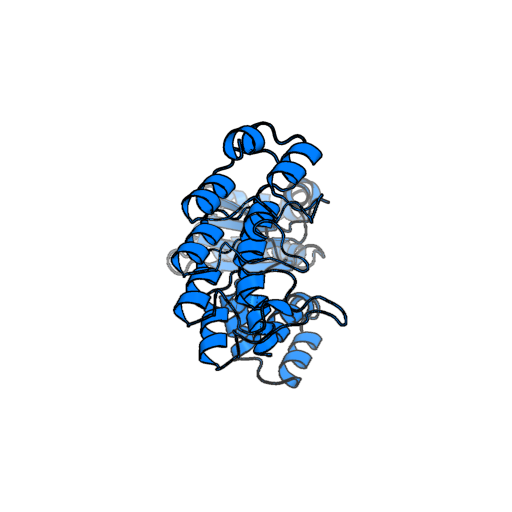.00 88.50 159 TYR A O 1
ATOM 1321 N N . SER A 1 160 ? -1.666 -6.142 -3.352 1.00 90.12 160 SER A N 1
ATOM 1322 C CA . SER A 1 160 ? -2.517 -7.317 -3.108 1.00 90.12 160 SER A CA 1
ATOM 1323 C C . SER A 1 160 ? -1.940 -8.635 -3.644 1.00 90.12 160 SER A C 1
ATOM 1325 O O . SER A 1 160 ? -2.032 -9.647 -2.957 1.00 90.12 160 SER A O 1
ATOM 1327 N N . SER A 1 161 ? -1.296 -8.636 -4.822 1.00 87.31 161 SER A N 1
ATOM 1328 C CA . SER A 1 161 ? -0.654 -9.840 -5.395 1.00 87.31 161 SER A CA 1
ATOM 1329 C C . SER A 1 161 ? 0.455 -10.384 -4.488 1.00 87.31 161 SER A C 1
ATOM 1331 O O . SER A 1 161 ? 0.496 -11.579 -4.186 1.00 87.31 161 SER A O 1
ATOM 1333 N N . VAL A 1 162 ? 1.328 -9.493 -4.002 1.00 86.94 162 VAL A N 1
ATOM 1334 C CA . VAL A 1 162 ? 2.421 -9.866 -3.096 1.00 86.94 162 VAL A CA 1
ATOM 1335 C C . VAL A 1 162 ? 1.837 -10.386 -1.786 1.00 86.94 162 VAL A C 1
ATOM 1337 O O . VAL A 1 162 ? 2.235 -11.454 -1.335 1.00 86.94 162 VAL A O 1
ATOM 1340 N N . LEU A 1 163 ? 0.846 -9.686 -1.225 1.00 92.12 163 LEU A N 1
ATOM 1341 C CA . LEU A 1 163 ? 0.183 -10.096 0.011 1.00 92.12 163 LEU A CA 1
ATOM 1342 C C . LEU A 1 163 ? -0.446 -11.491 -0.108 1.00 92.12 163 LEU A C 1
ATOM 1344 O O . LEU A 1 163 ? -0.230 -12.341 0.753 1.00 92.12 163 LEU A O 1
ATOM 1348 N N . GLU A 1 164 ? -1.176 -11.758 -1.191 1.00 91.19 164 GLU A N 1
ATOM 1349 C CA . GLU A 1 164 ? -1.799 -13.060 -1.433 1.00 91.19 164 GLU A CA 1
ATOM 1350 C C . GLU A 1 164 ? -0.757 -14.180 -1.546 1.00 91.19 164 GLU A C 1
ATOM 1352 O O . GLU A 1 164 ? -0.924 -15.249 -0.952 1.00 91.19 164 GLU A O 1
ATOM 1357 N N . LYS A 1 165 ? 0.354 -13.938 -2.253 1.00 87.75 165 LYS A N 1
ATOM 1358 C CA . LYS A 1 165 ? 1.472 -14.891 -2.324 1.00 87.75 165 LYS A CA 1
ATOM 1359 C C . LYS A 1 165 ? 2.087 -15.141 -0.951 1.00 87.75 165 LYS A C 1
ATOM 1361 O O . LYS A 1 165 ? 2.330 -16.296 -0.613 1.00 87.75 165 LYS A O 1
ATOM 1366 N N . THR A 1 166 ? 2.316 -14.096 -0.157 1.00 89.62 166 THR A N 1
ATOM 1367 C CA . THR A 1 166 ? 2.901 -14.230 1.182 1.00 89.62 166 THR A CA 1
ATOM 1368 C C . THR A 1 166 ? 1.981 -15.019 2.121 1.00 89.62 166 THR A C 1
ATOM 1370 O O . THR A 1 166 ? 2.454 -15.924 2.807 1.00 89.62 166 THR A O 1
ATOM 1373 N N . ILE A 1 167 ? 0.666 -14.761 2.096 1.00 91.19 167 ILE A N 1
ATOM 1374 C CA . ILE A 1 167 ? -0.333 -15.524 2.866 1.00 91.19 167 ILE A CA 1
ATOM 1375 C C . ILE A 1 167 ? -0.347 -16.995 2.435 1.00 91.19 167 ILE A C 1
ATOM 1377 O O . ILE A 1 167 ? -0.263 -17.888 3.276 1.00 91.19 167 ILE A O 1
ATOM 1381 N N . ARG A 1 168 ? -0.390 -17.272 1.124 1.00 89.50 168 ARG A N 1
ATOM 1382 C CA . ARG A 1 168 ? -0.329 -18.647 0.590 1.00 89.50 168 ARG A CA 1
ATOM 1383 C C . ARG A 1 168 ? 0.994 -19.350 0.908 1.00 89.50 168 ARG A C 1
ATOM 1385 O O . ARG A 1 168 ? 1.017 -20.572 1.004 1.00 89.50 168 ARG A O 1
ATOM 1392 N N . GLY A 1 169 ? 2.072 -18.589 1.091 1.00 87.38 169 GLY A N 1
ATOM 1393 C CA . GLY A 1 169 ? 3.377 -19.068 1.545 1.00 87.38 169 GLY A CA 1
ATOM 1394 C C . GLY A 1 169 ? 3.428 -19.472 3.023 1.00 87.38 169 GLY A C 1
ATOM 1395 O O . GLY A 1 169 ? 4.471 -19.942 3.471 1.00 87.38 169 GLY A O 1
ATOM 1396 N N . GLY A 1 170 ? 2.330 -19.310 3.770 1.00 88.06 170 GLY A N 1
ATOM 1397 C CA . GLY A 1 170 ? 2.205 -19.765 5.155 1.00 88.06 170 GLY A CA 1
ATOM 1398 C C . GLY A 1 170 ? 2.750 -18.791 6.199 1.00 88.06 170 GLY A C 1
ATOM 1399 O O . GLY A 1 170 ? 3.084 -19.226 7.298 1.00 88.06 170 GLY A O 1
ATOM 1400 N N . VAL A 1 171 ? 2.866 -17.495 5.878 1.00 88.81 171 VAL A N 1
ATOM 1401 C CA . VAL A 1 171 ? 3.217 -16.477 6.884 1.00 88.81 171 VAL A CA 1
ATOM 1402 C C . VAL A 1 171 ? 2.146 -16.412 7.979 1.00 88.81 171 VAL A C 1
ATOM 1404 O O . VAL A 1 171 ? 0.952 -16.504 7.687 1.00 88.81 171 VAL A O 1
ATOM 1407 N N . ASP A 1 172 ? 2.551 -16.203 9.233 1.00 88.44 172 ASP A N 1
ATOM 1408 C CA . ASP A 1 172 ? 1.602 -15.939 10.316 1.00 88.44 172 ASP A CA 1
ATOM 1409 C C . ASP A 1 172 ? 1.172 -14.465 10.303 1.00 88.44 172 ASP A C 1
ATOM 1411 O O . ASP A 1 172 ? 1.820 -13.591 10.883 1.00 88.44 172 ASP A O 1
ATOM 1415 N N . PHE A 1 173 ? 0.044 -14.194 9.646 1.00 89.19 173 PHE A N 1
ATOM 1416 C CA . PHE A 1 173 ? -0.546 -12.858 9.540 1.00 89.19 173 PHE A CA 1
ATOM 1417 C C . PHE A 1 173 ? -1.483 -12.484 10.706 1.00 89.19 173 PHE A C 1
ATOM 1419 O O . PHE A 1 173 ? -2.142 -11.444 10.651 1.00 89.19 173 PHE A O 1
ATOM 1426 N N . ASN A 1 174 ? -1.542 -13.298 11.764 1.00 89.25 174 ASN A N 1
ATOM 1427 C CA . ASN A 1 174 ? -2.256 -12.989 13.008 1.00 89.25 174 ASN A CA 1
ATOM 1428 C C . ASN A 1 174 ? -1.305 -12.736 14.193 1.00 89.25 174 ASN A C 1
ATOM 1430 O O . ASN A 1 174 ? -1.759 -12.373 15.282 1.00 89.25 174 ASN A O 1
ATOM 1434 N N . SER A 1 175 ? 0.003 -12.899 13.981 1.00 84.12 175 SER A N 1
ATOM 1435 C CA . SER A 1 175 ? 1.043 -12.626 14.970 1.00 84.12 175 SER A CA 1
ATOM 1436 C C . SER A 1 175 ? 1.121 -11.145 15.371 1.00 84.12 175 SER A C 1
ATOM 1438 O O . SER A 1 175 ? 0.739 -10.237 14.627 1.00 84.12 175 SER A O 1
ATOM 1440 N N . LEU A 1 176 ? 1.627 -10.898 16.583 1.00 82.56 176 LEU A N 1
ATOM 1441 C CA . LEU A 1 176 ? 1.977 -9.555 17.035 1.00 82.56 176 LEU A CA 1
ATOM 1442 C C . LEU A 1 176 ? 3.329 -9.156 16.452 1.00 82.56 176 LEU A C 1
ATOM 1444 O O . LEU A 1 176 ? 4.327 -9.846 16.652 1.00 82.56 176 LEU A O 1
ATOM 1448 N N . TYR A 1 177 ? 3.363 -8.013 15.781 1.00 77.38 177 TYR A N 1
ATOM 1449 C CA . TYR A 1 177 ? 4.565 -7.448 15.194 1.00 77.38 177 TYR A CA 1
ATOM 1450 C C . TYR A 1 177 ? 5.051 -6.236 15.981 1.00 77.38 177 TYR A C 1
ATOM 1452 O O . TYR A 1 177 ? 4.290 -5.311 16.269 1.00 77.38 177 TYR A O 1
ATOM 1460 N N . GLU A 1 178 ? 6.344 -6.243 16.287 1.00 75.00 178 GLU A N 1
ATOM 1461 C CA . GLU A 1 178 ? 7.088 -5.115 16.834 1.00 75.00 178 GLU A CA 1
ATOM 1462 C C . GLU A 1 178 ? 8.049 -4.612 15.750 1.00 75.00 178 GLU A C 1
ATOM 1464 O O . GLU A 1 178 ? 8.999 -5.294 15.367 1.00 75.00 178 GLU A O 1
ATOM 1469 N N . TRP A 1 179 ? 7.787 -3.421 15.212 1.00 64.69 179 TRP A N 1
ATOM 1470 C CA . TRP A 1 179 ? 8.576 -2.883 14.098 1.00 64.69 179 TRP A CA 1
ATOM 1471 C C . TRP A 1 179 ? 9.933 -2.314 14.534 1.00 64.69 179 TRP A C 1
ATOM 1473 O O . TRP A 1 179 ? 10.856 -2.228 13.723 1.00 64.69 179 TRP A O 1
ATOM 1483 N N . ALA A 1 180 ? 10.055 -1.934 15.808 1.00 60.28 180 ALA A N 1
ATOM 1484 C CA . ALA A 1 180 ? 11.289 -1.490 16.441 1.00 60.28 180 ALA A CA 1
ATOM 1485 C C . ALA A 1 180 ? 11.258 -1.807 17.945 1.00 60.28 180 ALA A C 1
ATOM 1487 O O . ALA A 1 180 ? 10.181 -1.731 18.535 1.00 60.28 180 ALA A O 1
ATOM 1488 N N . PRO A 1 181 ? 12.411 -2.095 18.578 1.00 67.00 181 PRO A N 1
ATOM 1489 C CA . PRO A 1 181 ? 12.476 -2.374 20.010 1.00 67.00 181 PRO A CA 1
ATOM 1490 C C . PRO A 1 181 ? 11.819 -1.274 20.859 1.00 67.00 181 PRO A C 1
ATOM 1492 O O . PRO A 1 181 ? 12.198 -0.105 20.770 1.00 67.00 181 PRO A O 1
ATOM 1495 N N . GLY A 1 182 ? 10.847 -1.653 21.688 1.00 72.19 182 GLY A N 1
ATOM 1496 C CA . GLY A 1 182 ? 10.073 -0.758 22.551 1.00 72.19 182 GLY A CA 1
ATOM 1497 C C . GLY A 1 182 ? 8.844 -0.126 21.887 1.00 72.19 182 GLY A C 1
ATOM 1498 O O . GLY A 1 182 ? 8.127 0.633 22.544 1.00 72.19 182 GLY A O 1
ATOM 1499 N N . ALA A 1 183 ? 8.577 -0.417 20.611 1.00 69.31 183 ALA A N 1
ATOM 1500 C CA . ALA A 1 183 ? 7.346 0.003 19.953 1.00 69.31 183 ALA A CA 1
ATOM 1501 C C . ALA A 1 183 ? 6.149 -0.832 20.446 1.00 69.31 183 ALA A C 1
ATOM 1503 O O . ALA A 1 183 ? 6.305 -2.011 20.761 1.00 69.31 183 ALA A O 1
ATOM 1504 N N . PRO A 1 184 ? 4.930 -0.262 20.494 1.00 71.00 184 PRO A N 1
ATOM 1505 C CA . PRO A 1 184 ? 3.749 -1.059 20.790 1.00 71.00 184 PRO A CA 1
ATOM 1506 C C . PRO A 1 184 ? 3.570 -2.138 19.719 1.00 71.00 184 PRO A C 1
ATOM 1508 O O . PRO A 1 184 ? 3.689 -1.860 18.522 1.00 71.00 184 PRO A O 1
ATOM 1511 N N . PHE A 1 185 ? 3.244 -3.352 20.159 1.00 80.94 185 PHE A N 1
ATOM 1512 C CA . PHE A 1 185 ? 2.861 -4.429 19.257 1.00 80.94 185 PHE A CA 1
ATOM 1513 C C . PHE A 1 185 ? 1.662 -4.011 18.400 1.00 80.94 185 PHE A C 1
ATOM 1515 O O . PHE A 1 185 ? 0.798 -3.256 18.850 1.00 80.94 185 PHE A O 1
ATOM 1522 N N . THR A 1 186 ? 1.604 -4.518 17.170 1.00 83.06 186 THR A N 1
ATOM 1523 C CA . THR A 1 186 ? 0.481 -4.338 16.241 1.00 83.06 186 THR A CA 1
ATOM 1524 C C . THR A 1 186 ? 0.198 -5.637 15.491 1.00 83.06 186 THR A C 1
ATOM 1526 O O . THR A 1 186 ? 1.113 -6.423 15.259 1.00 83.06 186 THR A O 1
ATOM 1529 N N . THR A 1 187 ? -1.052 -5.885 15.096 1.00 89.31 187 THR A N 1
ATOM 1530 C CA . THR A 1 187 ? -1.355 -6.976 14.154 1.00 89.31 187 THR A CA 1
ATOM 1531 C C . THR A 1 187 ? -1.212 -6.491 12.711 1.00 89.31 187 THR A C 1
ATOM 1533 O O . THR A 1 187 ? -1.386 -5.298 12.441 1.00 89.31 187 THR A O 1
ATOM 1536 N N . PRO A 1 188 ? -0.971 -7.390 11.741 1.00 91.50 188 PRO A N 1
ATOM 1537 C CA . PRO A 1 188 ? -1.014 -7.047 10.320 1.00 91.50 188 PRO A CA 1
ATOM 1538 C C . PRO A 1 188 ? -2.322 -6.362 9.901 1.00 91.50 188 PRO A C 1
ATOM 1540 O O . PRO A 1 188 ? -2.285 -5.387 9.153 1.00 91.50 188 PRO A O 1
ATOM 1543 N N . LEU A 1 189 ? -3.467 -6.801 10.438 1.00 94.50 189 LEU A N 1
ATOM 1544 C CA . LEU A 1 189 ? -4.765 -6.168 10.182 1.00 94.50 189 LEU A CA 1
ATOM 1545 C C . LEU A 1 189 ? -4.849 -4.747 10.762 1.00 94.50 189 LEU A C 1
ATOM 1547 O O . LEU A 1 189 ? -5.345 -3.846 10.086 1.00 94.50 189 LEU A O 1
ATOM 1551 N N . ALA A 1 190 ? -4.330 -4.517 11.972 1.00 91.06 190 ALA A N 1
ATOM 1552 C CA . ALA A 1 190 ? -4.306 -3.183 12.567 1.00 91.06 190 ALA A CA 1
ATOM 1553 C C . ALA A 1 190 ? -3.349 -2.242 11.825 1.00 91.06 190 ALA A C 1
ATOM 1555 O O . ALA A 1 190 ? -3.670 -1.074 11.609 1.00 91.06 190 ALA A O 1
ATOM 1556 N N . PHE A 1 191 ? -2.207 -2.755 11.364 1.00 90.44 191 PHE A N 1
ATOM 1557 C CA . PHE A 1 191 ? -1.302 -2.009 10.497 1.00 90.44 191 PHE A CA 1
ATOM 1558 C C . PHE A 1 191 ? -1.979 -1.651 9.164 1.00 90.44 191 PHE A C 1
ATOM 1560 O O . PHE A 1 191 ? -1.978 -0.482 8.781 1.00 90.44 191 PHE A O 1
ATOM 1567 N N . ALA A 1 192 ? -2.641 -2.613 8.508 1.00 94.31 192 ALA A N 1
ATOM 1568 C CA . ALA A 1 192 ? -3.388 -2.395 7.267 1.00 94.31 192 ALA A CA 1
ATOM 1569 C C . ALA A 1 192 ? -4.479 -1.331 7.414 1.00 94.31 192 ALA A C 1
ATOM 1571 O O . ALA A 1 192 ? -4.600 -0.456 6.554 1.00 94.31 192 ALA A O 1
ATOM 1572 N N . ALA A 1 193 ? -5.208 -1.347 8.532 1.00 94.38 193 ALA A N 1
ATOM 1573 C CA . ALA A 1 193 ? -6.244 -0.367 8.828 1.00 94.38 193 ALA A CA 1
ATOM 1574 C C . ALA A 1 193 ? -5.723 1.083 8.810 1.00 94.38 193 ALA A C 1
ATOM 1576 O O . ALA A 1 193 ? -6.451 2.010 8.447 1.00 94.38 193 ALA A O 1
ATOM 1577 N N . GLY A 1 194 ? -4.441 1.280 9.137 1.00 91.62 194 GLY A N 1
ATOM 1578 C CA . GLY A 1 194 ? -3.782 2.582 9.116 1.00 91.62 194 GLY A CA 1
ATOM 1579 C C . GLY A 1 194 ? -3.230 3.026 7.760 1.00 91.62 194 GLY A C 1
ATOM 1580 O O . GLY A 1 194 ? -2.839 4.185 7.640 1.00 91.62 194 GLY A O 1
ATOM 1581 N N . THR A 1 195 ? -3.194 2.149 6.752 1.00 88.25 195 THR A N 1
ATOM 1582 C CA . THR A 1 195 ? -2.602 2.449 5.429 1.00 88.25 195 THR A CA 1
ATOM 1583 C C . THR A 1 195 ? -3.567 3.110 4.446 1.00 88.25 195 THR A C 1
ATOM 1585 O O . THR A 1 195 ? -3.119 3.786 3.527 1.00 88.25 195 THR A O 1
ATOM 1588 N N . GLY A 1 196 ? -4.878 2.913 4.625 1.00 88.50 196 GLY A N 1
ATOM 1589 C CA . GLY A 1 196 ? -5.916 3.413 3.711 1.00 88.50 196 GLY A CA 1
ATOM 1590 C C . GLY A 1 196 ? -6.238 2.473 2.544 1.00 88.50 196 GLY A C 1
ATOM 1591 O O . GLY A 1 196 ? -7.196 2.709 1.811 1.00 88.50 196 GLY A O 1
ATOM 1592 N N . HIS A 1 197 ? -5.505 1.366 2.395 1.00 93.69 197 HIS A N 1
ATOM 1593 C CA . HIS A 1 197 ? -5.725 0.392 1.323 1.00 93.69 197 HIS A CA 1
ATOM 1594 C C . HIS A 1 197 ? -6.883 -0.560 1.656 1.00 93.69 197 HIS A C 1
ATOM 1596 O O . HIS A 1 197 ? -6.686 -1.619 2.251 1.00 93.69 197 HIS A O 1
ATOM 1602 N N . VAL A 1 198 ? -8.103 -0.200 1.245 1.00 96.56 198 VAL A N 1
ATOM 1603 C CA . VAL A 1 198 ? -9.335 -0.981 1.495 1.00 96.56 198 VAL A CA 1
ATOM 1604 C C . VAL A 1 198 ? -9.209 -2.443 1.047 1.00 96.56 198 VAL A C 1
ATOM 1606 O O . VAL A 1 198 ? -9.560 -3.358 1.792 1.00 96.56 198 VAL A O 1
ATOM 1609 N N . GLU A 1 199 ? -8.662 -2.682 -0.146 1.00 96.06 199 GLU A N 1
ATOM 1610 C CA . GLU A 1 199 ? -8.545 -4.035 -0.706 1.00 96.06 199 GLU A CA 1
ATOM 1611 C C . GLU A 1 199 ? -7.578 -4.930 0.081 1.00 96.06 199 GLU A C 1
ATOM 1613 O O . GLU A 1 199 ? -7.803 -6.133 0.194 1.00 96.06 199 GLU A O 1
ATOM 1618 N N . ILE A 1 200 ? -6.556 -4.348 0.714 1.00 97.25 200 ILE A N 1
ATOM 1619 C CA . ILE A 1 200 ? -5.647 -5.081 1.603 1.00 97.25 200 ILE A CA 1
ATOM 1620 C C . ILE A 1 200 ? -6.379 -5.557 2.859 1.00 97.25 200 ILE A C 1
ATOM 1622 O O . ILE A 1 200 ? -6.219 -6.708 3.266 1.00 97.25 200 ILE A O 1
ATOM 1626 N N . VAL A 1 201 ? -7.209 -4.698 3.457 1.00 97.81 201 VAL A N 1
ATOM 1627 C CA . VAL A 1 201 ? -8.009 -5.047 4.642 1.00 97.81 201 VAL A CA 1
ATOM 1628 C C . VAL A 1 201 ? -8.995 -6.165 4.308 1.00 97.81 201 VAL A C 1
ATOM 1630 O O . VAL A 1 201 ? -9.046 -7.167 5.022 1.00 97.81 201 VAL A O 1
ATOM 1633 N N . LYS A 1 202 ? -9.722 -6.044 3.188 1.00 97.81 202 LYS A N 1
ATOM 1634 C CA . LYS A 1 202 ? -10.633 -7.097 2.711 1.00 97.81 202 LYS A CA 1
ATOM 1635 C C . LYS A 1 202 ? -9.903 -8.417 2.478 1.00 97.81 202 LYS A C 1
ATOM 1637 O O . LYS A 1 202 ? -10.411 -9.464 2.872 1.00 97.81 202 LYS A O 1
ATOM 1642 N N . LEU A 1 203 ? -8.718 -8.382 1.862 1.00 97.31 203 LEU A N 1
ATOM 1643 C CA . LEU A 1 203 ? -7.932 -9.583 1.588 1.00 97.31 203 LEU A CA 1
ATOM 1644 C C . LEU A 1 203 ? -7.496 -10.280 2.885 1.00 97.31 203 LEU A C 1
ATOM 1646 O O . LEU A 1 203 ? -7.688 -11.487 3.013 1.00 97.31 203 LEU A O 1
ATOM 1650 N N . LEU A 1 204 ? -6.982 -9.533 3.868 1.00 96.81 204 LEU A N 1
ATOM 1651 C CA . LEU A 1 204 ? -6.615 -10.084 5.177 1.00 96.81 204 LEU A CA 1
ATOM 1652 C C . LEU A 1 204 ? -7.818 -10.731 5.880 1.00 96.81 204 LEU A C 1
ATOM 1654 O O . LEU A 1 204 ? -7.724 -11.873 6.328 1.00 96.81 204 LEU A O 1
ATOM 1658 N N . LEU A 1 205 ? -8.961 -10.040 5.933 1.00 97.12 205 LEU A N 1
ATOM 1659 C CA . LEU A 1 205 ? -10.188 -10.561 6.549 1.00 97.12 205 LEU A CA 1
ATOM 1660 C C . LEU A 1 205 ? -10.700 -11.819 5.838 1.00 97.12 205 LEU A C 1
ATOM 1662 O O . LEU A 1 205 ? -11.032 -12.805 6.491 1.00 97.12 205 LEU A O 1
ATOM 1666 N N . LYS A 1 206 ? -10.689 -11.828 4.499 1.00 96.81 206 LYS A N 1
ATOM 1667 C CA . LYS A 1 206 ? -11.063 -12.992 3.680 1.00 96.81 206 LYS A CA 1
ATOM 1668 C C . LYS A 1 206 ? -10.205 -14.221 3.992 1.00 96.81 206 LYS A C 1
ATOM 1670 O O . LYS A 1 206 ? -10.705 -15.341 3.934 1.00 96.81 206 LYS A O 1
ATOM 1675 N N . HIS A 1 207 ? -8.930 -14.019 4.319 1.00 95.69 207 HIS A N 1
ATOM 1676 C CA . HIS A 1 207 ? -8.011 -15.086 4.715 1.00 95.69 207 HIS A CA 1
ATOM 1677 C C . HIS A 1 207 ? -8.077 -15.445 6.209 1.00 95.69 207 HIS A C 1
ATOM 1679 O O . HIS A 1 207 ? -7.341 -16.326 6.645 1.00 95.69 207 HIS A O 1
ATOM 1685 N N . GLY A 1 208 ? -8.978 -14.834 6.985 1.00 94.00 208 GLY A N 1
ATOM 1686 C CA . GLY A 1 208 ? -9.200 -15.167 8.393 1.00 94.00 208 GLY A CA 1
ATOM 1687 C C . GLY A 1 208 ? -8.357 -14.351 9.373 1.00 94.00 208 GLY A C 1
ATOM 1688 O O . GLY A 1 208 ? -8.039 -14.839 10.458 1.00 94.00 208 GLY A O 1
ATOM 1689 N N . ALA A 1 209 ? -7.955 -13.130 9.010 1.00 94.25 209 ALA A N 1
ATOM 1690 C CA . ALA A 1 209 ? -7.343 -12.216 9.969 1.00 94.25 209 ALA A CA 1
ATOM 1691 C C . ALA A 1 209 ? -8.355 -11.837 11.059 1.00 94.25 209 ALA A C 1
ATOM 1693 O O . ALA A 1 209 ? -9.498 -11.503 10.749 1.00 94.25 209 ALA A O 1
ATOM 1694 N N . TYR A 1 210 ? -7.941 -11.862 12.326 1.00 91.50 210 TYR A N 1
ATOM 1695 C CA . TYR A 1 210 ? -8.851 -11.611 13.443 1.00 91.50 210 TYR A CA 1
ATOM 1696 C C . TYR A 1 210 ? -9.063 -10.107 13.678 1.00 91.50 210 TYR A C 1
ATOM 1698 O O . TYR A 1 210 ? -8.103 -9.410 14.021 1.00 91.50 210 TYR A O 1
ATOM 1706 N N . PRO A 1 211 ? -10.308 -9.593 13.593 1.00 90.88 211 PRO A N 1
ATOM 1707 C CA . PRO A 1 211 ? -10.614 -8.212 13.977 1.00 90.88 211 PRO A CA 1
ATOM 1708 C C . PRO A 1 211 ? -10.348 -7.952 15.465 1.00 90.88 211 PRO A C 1
ATOM 1710 O O . PRO A 1 211 ? -9.933 -6.855 15.834 1.00 90.88 211 PRO A O 1
ATOM 1713 N N . ASN A 1 212 ? -10.523 -8.992 16.292 1.00 87.75 212 ASN A N 1
ATOM 1714 C CA . ASN A 1 212 ? -10.381 -8.966 17.748 1.00 87.75 212 ASN A CA 1
ATOM 1715 C C . ASN A 1 212 ? -9.310 -9.980 18.204 1.00 87.75 212 ASN A C 1
ATOM 1717 O O . ASN A 1 212 ? -9.647 -11.086 18.633 1.00 87.75 212 ASN A O 1
ATO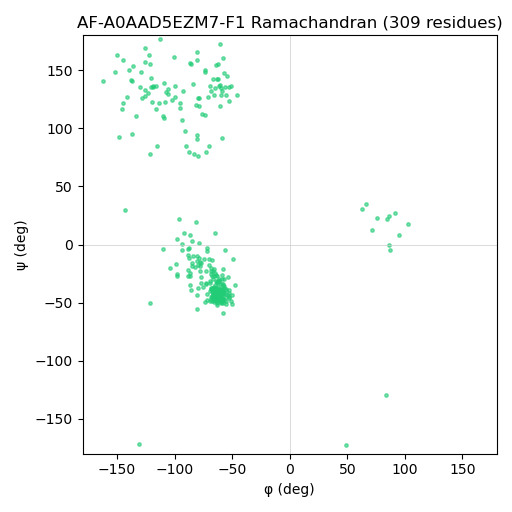M 1721 N N . PRO A 1 213 ? -8.008 -9.670 18.079 1.00 78.88 213 PRO A N 1
ATOM 1722 C CA . PRO A 1 213 ? -6.944 -10.601 18.452 1.00 78.88 213 PRO A CA 1
ATOM 1723 C C . PRO A 1 213 ? -6.967 -10.923 19.958 1.00 78.88 213 PRO A C 1
ATOM 1725 O O . PRO A 1 213 ? -7.190 -10.048 20.789 1.00 78.88 213 PRO A O 1
ATOM 1728 N N . ALA A 1 214 ? -6.678 -12.171 20.343 1.00 68.19 214 ALA A N 1
ATOM 1729 C CA . ALA A 1 214 ? -6.784 -12.635 21.738 1.00 68.19 214 ALA A CA 1
ATOM 1730 C C . ALA A 1 214 ? -5.914 -11.843 22.736 1.00 68.19 214 ALA A C 1
ATOM 1732 O O . ALA A 1 214 ? -6.272 -11.693 23.903 1.00 68.19 214 ALA A O 1
ATOM 1733 N N . ARG A 1 215 ? -4.785 -11.304 22.266 1.00 68.06 215 ARG A N 1
ATOM 1734 C CA . ARG A 1 215 ? -3.871 -10.460 23.046 1.00 68.06 215 ARG A CA 1
ATOM 1735 C C . ARG A 1 215 ? -4.120 -8.966 22.850 1.00 68.06 215 ARG A C 1
ATOM 1737 O O . ARG A 1 215 ? -3.219 -8.176 23.093 1.00 68.06 215 ARG A O 1
ATOM 1744 N N . TRP A 1 216 ? -5.314 -8.546 22.420 1.00 66.00 216 TRP A N 1
ATOM 1745 C CA . TRP A 1 216 ? -5.601 -7.136 22.126 1.00 66.00 216 TRP A CA 1
ATOM 1746 C C . TRP A 1 216 ? -5.279 -6.189 23.291 1.00 66.00 216 TRP A C 1
ATOM 1748 O O . TRP A 1 216 ? -4.917 -5.054 23.037 1.00 66.00 216 TRP A O 1
ATOM 1758 N N . LYS A 1 217 ? -5.329 -6.647 24.550 1.00 63.28 217 LYS A N 1
ATOM 1759 C CA . LYS A 1 217 ? -4.945 -5.845 25.728 1.00 63.28 217 LYS A CA 1
ATOM 1760 C C . LYS A 1 217 ? -3.444 -5.532 25.810 1.00 63.28 217 LYS A C 1
ATOM 1762 O O . LYS A 1 217 ? -3.060 -4.568 26.464 1.00 63.28 217 LYS A O 1
ATOM 1767 N N . GLU A 1 218 ? -2.599 -6.327 25.155 1.00 65.06 218 GLU A N 1
ATOM 1768 C CA . GLU A 1 218 ? -1.161 -6.058 24.981 1.00 65.06 218 GLU A CA 1
ATOM 1769 C C . GLU A 1 218 ? -0.911 -5.060 23.832 1.00 65.06 218 GLU A C 1
ATOM 1771 O O . GLU A 1 218 ? 0.174 -4.490 23.713 1.00 65.06 218 GLU A O 1
ATOM 1776 N N . ILE A 1 219 ? -1.927 -4.822 22.997 1.00 65.56 219 ILE A N 1
ATOM 1777 C CA . ILE A 1 219 ? -1.898 -3.930 21.840 1.00 65.56 219 ILE A CA 1
ATOM 1778 C C . ILE A 1 219 ? -2.555 -2.607 22.246 1.00 65.56 219 ILE A C 1
ATOM 1780 O O . ILE A 1 219 ? -3.686 -2.565 22.718 1.00 65.56 219 ILE A O 1
ATOM 1784 N N . ARG A 1 220 ? -1.868 -1.479 22.045 1.00 71.38 220 ARG A N 1
ATOM 1785 C CA . ARG A 1 220 ? -2.436 -0.159 22.394 1.00 71.38 220 ARG A CA 1
ATOM 1786 C C . ARG A 1 220 ? -3.581 0.281 21.479 1.00 71.38 220 ARG A C 1
ATOM 1788 O O . ARG A 1 220 ? -4.318 1.199 21.829 1.00 71.38 220 ARG A O 1
ATOM 1795 N N . HIS A 1 221 ? -3.708 -0.342 20.309 1.00 79.31 221 HIS A N 1
ATOM 1796 C CA . HIS A 1 221 ? -4.640 0.057 19.263 1.00 79.31 221 HIS A CA 1
ATOM 1797 C C . HIS A 1 221 ? -5.252 -1.172 18.583 1.00 79.31 221 HIS A C 1
ATOM 1799 O O . HIS A 1 221 ? -4.535 -2.035 18.084 1.00 79.31 221 HIS A O 1
ATOM 1805 N N . THR A 1 222 ? -6.580 -1.238 18.521 1.00 88.81 222 THR A N 1
ATOM 1806 C CA . THR A 1 222 ? -7.310 -2.214 17.696 1.00 88.81 222 THR A CA 1
ATOM 1807 C C . THR A 1 222 ? -7.363 -1.754 16.243 1.00 88.81 222 THR A C 1
ATOM 1809 O O . THR A 1 222 ? -7.274 -0.552 15.977 1.00 88.81 222 THR A O 1
ATOM 1812 N N . SER A 1 223 ? -7.582 -2.673 15.297 1.00 92.75 223 SER A N 1
ATOM 1813 C CA . SER A 1 223 ? -7.743 -2.324 13.876 1.00 92.75 223 SER A CA 1
ATOM 1814 C C . SER A 1 223 ? -8.806 -1.246 13.665 1.00 92.75 223 SER A C 1
ATOM 1816 O O . SER A 1 223 ? -8.581 -0.298 12.916 1.00 92.75 223 SER A O 1
ATOM 1818 N N . LEU A 1 224 ? -9.930 -1.345 14.386 1.00 94.19 224 LEU A N 1
ATOM 1819 C CA . LEU A 1 224 ? -11.006 -0.361 14.317 1.00 94.19 224 LEU A CA 1
ATOM 1820 C C . LEU A 1 224 ? -10.566 1.007 14.856 1.00 94.19 224 LEU A C 1
ATOM 1822 O O . LEU A 1 224 ? -10.809 2.019 14.206 1.00 94.19 224 LEU A O 1
ATOM 1826 N N . SER A 1 225 ? -9.856 1.053 15.989 1.00 90.50 225 SER A N 1
ATOM 1827 C CA . SER A 1 225 ? -9.338 2.318 16.534 1.00 90.50 225 SER A CA 1
ATOM 1828 C C . SER A 1 225 ? -8.289 2.980 15.635 1.00 90.50 225 SER A C 1
ATOM 1830 O O . SER A 1 225 ? -8.272 4.203 15.514 1.00 90.50 225 SER A O 1
ATOM 1832 N N . VAL A 1 226 ? -7.448 2.190 14.954 1.00 90.69 226 VAL A N 1
ATOM 1833 C CA . VAL A 1 226 ? -6.475 2.714 13.984 1.00 90.69 226 VAL A CA 1
ATOM 1834 C C . VAL A 1 226 ? -7.200 3.291 12.771 1.00 90.69 226 VAL A C 1
ATOM 1836 O O . VAL A 1 226 ? -6.908 4.423 12.385 1.00 90.69 226 VAL A O 1
ATOM 1839 N N . ALA A 1 227 ? -8.160 2.556 12.195 1.00 93.69 227 ALA A N 1
ATOM 1840 C CA . ALA A 1 227 ? -8.982 3.054 11.091 1.00 93.69 227 ALA A CA 1
ATOM 1841 C C . ALA A 1 227 ? -9.712 4.343 11.481 1.00 93.69 227 ALA A C 1
ATOM 1843 O O . ALA A 1 227 ? -9.731 5.295 10.702 1.00 93.69 227 ALA A O 1
ATOM 1844 N N . ALA A 1 228 ? -10.248 4.393 12.703 1.00 91.69 228 ALA A N 1
ATOM 1845 C CA . ALA A 1 228 ? -10.965 5.547 13.213 1.00 91.69 228 ALA A CA 1
ATOM 1846 C C . ALA A 1 228 ? -10.054 6.773 13.382 1.00 91.69 228 ALA A C 1
ATOM 1848 O O . ALA A 1 228 ? -10.344 7.834 12.836 1.00 91.69 228 ALA A O 1
ATOM 1849 N N . GLY A 1 229 ? -8.898 6.611 14.034 1.00 88.88 229 GLY A N 1
ATOM 1850 C CA . GLY A 1 229 ? -7.919 7.690 14.214 1.00 88.88 229 GLY A CA 1
ATOM 1851 C C . GLY A 1 229 ? -7.278 8.171 12.909 1.00 88.88 229 GLY A C 1
ATOM 1852 O O . GLY A 1 229 ? -6.869 9.327 12.803 1.00 88.88 229 GLY A O 1
ATOM 1853 N N . LYS A 1 230 ? -7.203 7.302 11.893 1.00 88.94 230 LYS A N 1
ATOM 1854 C CA . LYS A 1 230 ? -6.789 7.656 10.524 1.00 88.94 230 LYS A CA 1
ATOM 1855 C C . LYS A 1 230 ? -7.943 8.110 9.635 1.00 88.94 230 LYS A C 1
ATOM 1857 O O . LYS A 1 230 ? -7.692 8.553 8.520 1.00 88.94 230 LYS A O 1
ATOM 1862 N N . ARG A 1 231 ? -9.178 8.066 10.144 1.00 89.44 231 ARG A N 1
ATOM 1863 C CA . ARG A 1 231 ? -10.399 8.536 9.478 1.00 89.44 231 ARG A CA 1
ATOM 1864 C C . ARG A 1 231 ? -10.719 7.776 8.191 1.00 89.44 231 ARG A C 1
ATOM 1866 O O . ARG A 1 231 ? -11.328 8.301 7.265 1.00 89.44 231 ARG A O 1
ATOM 1873 N N . HIS A 1 232 ? -10.330 6.508 8.134 1.00 93.06 232 HIS A N 1
ATOM 1874 C CA . HIS A 1 232 ? -10.639 5.627 7.017 1.00 93.06 232 HIS A CA 1
ATOM 1875 C C . HIS A 1 232 ? -12.047 5.043 7.190 1.00 93.06 232 HIS A C 1
ATOM 1877 O O . HIS A 1 232 ? -12.191 3.896 7.612 1.00 93.06 232 HIS A O 1
ATOM 1883 N N . TYR A 1 233 ? -13.079 5.837 6.877 1.00 93.69 233 TYR A N 1
ATOM 1884 C CA . TYR A 1 233 ? -14.492 5.464 7.056 1.00 93.69 233 TYR A CA 1
ATOM 1885 C C . TYR A 1 233 ? -14.823 4.088 6.462 1.00 93.69 233 TYR A C 1
ATOM 1887 O O . TYR A 1 233 ? -15.337 3.222 7.165 1.00 93.69 233 TYR A O 1
ATOM 1895 N N . GLU A 1 234 ? -14.454 3.851 5.200 1.00 96.38 234 GLU A N 1
ATOM 1896 C CA . GLU A 1 234 ? -14.755 2.587 4.514 1.00 96.38 234 GLU A CA 1
ATOM 1897 C C . GLU A 1 234 ? -14.078 1.385 5.193 1.00 96.38 234 GLU A C 1
ATOM 1899 O O . GLU A 1 234 ? -14.682 0.329 5.358 1.00 96.38 234 GLU A O 1
ATOM 1904 N N . ILE A 1 235 ? -12.839 1.554 5.665 1.00 97.31 235 ILE A N 1
ATOM 1905 C CA . ILE A 1 235 ? -12.129 0.512 6.415 1.00 97.31 235 ILE A CA 1
ATOM 1906 C C . ILE A 1 235 ? -12.813 0.259 7.761 1.00 97.31 235 ILE A C 1
ATOM 1908 O O . ILE A 1 235 ? -12.985 -0.895 8.145 1.00 97.31 235 ILE A O 1
ATOM 1912 N N . ALA A 1 236 ? -13.202 1.314 8.483 1.00 96.00 236 ALA A N 1
ATOM 1913 C CA . ALA A 1 236 ? -13.897 1.182 9.759 1.00 96.00 236 ALA A CA 1
ATOM 1914 C C . ALA A 1 236 ? -15.225 0.433 9.591 1.00 96.00 236 ALA A C 1
ATOM 1916 O O . ALA A 1 236 ? -15.498 -0.491 10.353 1.00 96.00 236 ALA A O 1
ATOM 1917 N N . LYS A 1 237 ? -15.996 0.763 8.549 1.00 97.25 237 LYS A N 1
ATOM 1918 C CA . LYS A 1 237 ? -17.232 0.063 8.193 1.00 97.25 237 LYS A CA 1
ATOM 1919 C C . LYS A 1 237 ? -16.993 -1.425 7.932 1.00 97.25 237 LYS A C 1
ATOM 1921 O O . LYS A 1 237 ? -17.634 -2.251 8.571 1.00 97.25 237 LYS A O 1
ATOM 1926 N N . ILE A 1 238 ? -16.017 -1.768 7.089 1.00 98.12 238 ILE A N 1
ATOM 1927 C CA . ILE A 1 238 ? -15.651 -3.167 6.805 1.00 98.12 238 ILE A CA 1
ATOM 1928 C C . ILE A 1 238 ? -15.240 -3.912 8.081 1.00 98.12 238 ILE A C 1
ATOM 1930 O O . ILE A 1 238 ? -15.592 -5.074 8.263 1.00 98.12 238 ILE A O 1
ATOM 1934 N N . LEU A 1 239 ? -14.490 -3.264 8.975 1.00 97.50 239 LEU A N 1
ATOM 1935 C CA . LEU A 1 239 ? -14.070 -3.873 10.237 1.00 97.50 239 LEU A CA 1
ATOM 1936 C C . LEU A 1 239 ? -15.259 -4.124 11.174 1.00 97.50 239 LEU A C 1
ATOM 1938 O O . LEU A 1 239 ? -15.321 -5.191 11.779 1.00 97.50 239 LEU A O 1
ATOM 1942 N N . VAL A 1 240 ? -16.201 -3.182 11.275 1.00 97.00 240 VAL A N 1
ATOM 1943 C CA . VAL A 1 240 ? -17.443 -3.351 12.048 1.00 97.00 240 VAL A CA 1
ATOM 1944 C C . VAL A 1 240 ? -18.294 -4.483 11.468 1.00 97.00 240 VAL A C 1
ATOM 1946 O O . VAL A 1 240 ? -18.712 -5.368 12.209 1.00 97.00 240 VAL A O 1
ATOM 1949 N N . GLU A 1 241 ? -18.472 -4.529 10.146 1.00 96.62 241 GLU A N 1
ATOM 1950 C CA . GLU A 1 241 ? -19.179 -5.617 9.450 1.00 96.62 241 GLU A CA 1
ATOM 1951 C C . GLU A 1 241 ? -18.493 -6.979 9.647 1.00 96.62 241 GLU A C 1
ATOM 1953 O O . GLU A 1 241 ? -19.158 -8.012 9.725 1.00 96.62 241 GLU A O 1
ATOM 1958 N N . ALA A 1 242 ? -17.164 -6.991 9.785 1.00 96.44 242 ALA A N 1
ATOM 1959 C CA . ALA A 1 242 ? -16.385 -8.180 10.120 1.00 96.44 242 ALA A CA 1
ATOM 1960 C C . ALA A 1 242 ? -16.427 -8.550 11.618 1.00 96.44 242 ALA A C 1
ATOM 1962 O O . ALA A 1 242 ? -15.800 -9.531 12.019 1.00 96.44 242 ALA A O 1
ATOM 1963 N N . GLY A 1 243 ? -17.155 -7.798 12.449 1.00 94.50 243 GLY A N 1
ATOM 1964 C CA . GLY A 1 243 ? -17.339 -8.071 13.874 1.00 94.50 243 GLY A CA 1
ATOM 1965 C C . GLY A 1 243 ? -16.251 -7.496 14.784 1.00 94.50 243 GLY A C 1
ATOM 1966 O O . GLY A 1 243 ? -16.019 -8.039 15.864 1.00 94.50 243 GLY A O 1
ATOM 1967 N N . ALA A 1 244 ? -15.551 -6.434 14.373 1.00 94.12 244 ALA A N 1
ATOM 1968 C CA . ALA A 1 244 ? -14.644 -5.711 15.264 1.00 94.12 244 ALA A CA 1
ATOM 1969 C C . ALA A 1 244 ? -15.394 -5.146 16.482 1.00 94.12 244 ALA A C 1
ATOM 1971 O O . ALA A 1 244 ? -16.460 -4.549 16.348 1.00 94.12 244 ALA A O 1
ATOM 1972 N N . ASP A 1 245 ? -14.817 -5.313 17.670 1.00 89.94 245 ASP A N 1
ATOM 1973 C CA . ASP A 1 245 ? -15.425 -4.874 18.923 1.00 89.94 245 ASP A CA 1
ATOM 1974 C C . ASP A 1 245 ? -15.357 -3.342 19.072 1.00 89.94 245 ASP A C 1
ATOM 1976 O O . ASP A 1 245 ? -14.292 -2.739 19.264 1.00 89.94 245 ASP A O 1
ATOM 1980 N N . VAL A 1 246 ? -16.529 -2.707 18.998 1.00 90.12 246 VAL A N 1
ATOM 1981 C CA . VAL A 1 246 ? -16.701 -1.258 19.155 1.00 90.12 246 VAL A CA 1
ATOM 1982 C C . VAL A 1 246 ? -16.571 -0.794 20.606 1.00 90.12 246 VAL A C 1
ATOM 1984 O O . VAL A 1 246 ? -16.448 0.404 20.839 1.00 90.12 246 VAL A O 1
ATOM 1987 N N . HIS A 1 247 ? -16.577 -1.701 21.583 1.00 85.81 247 HIS A N 1
ATOM 1988 C CA . HIS A 1 247 ? -16.499 -1.390 23.011 1.00 85.81 247 HIS A CA 1
ATOM 1989 C C . HIS A 1 247 ? -15.086 -1.532 23.581 1.00 85.81 247 HIS A C 1
ATOM 1991 O O . HIS A 1 247 ? -14.899 -1.385 24.787 1.00 85.81 247 HIS A O 1
ATOM 1997 N N . THR A 1 248 ? -14.084 -1.820 22.744 1.00 82.56 248 THR A N 1
ATOM 1998 C CA . THR A 1 248 ? -12.693 -1.938 23.201 1.00 82.56 248 THR A CA 1
ATOM 1999 C C . THR A 1 248 ? -12.218 -0.671 23.921 1.00 82.56 248 THR A C 1
ATOM 2001 O O . THR A 1 248 ? -12.433 0.443 23.448 1.00 82.56 248 THR A O 1
ATOM 2004 N N . THR A 1 249 ? -11.541 -0.842 25.060 1.00 79.50 249 THR A N 1
ATOM 2005 C CA . THR A 1 249 ? -10.983 0.240 25.892 1.00 79.50 249 THR A CA 1
ATOM 2006 C C . THR A 1 249 ? -9.515 -0.040 26.197 1.00 79.50 249 THR A C 1
ATOM 2008 O O . THR A 1 249 ? -9.111 -1.195 26.300 1.00 79.50 249 THR A O 1
ATOM 2011 N N . PHE A 1 250 ? -8.686 0.993 26.352 1.00 72.38 250 PHE A N 1
ATOM 2012 C CA . PHE A 1 250 ? -7.280 0.815 26.730 1.00 72.38 250 PHE A CA 1
ATOM 2013 C C . PHE A 1 250 ? -7.016 1.387 28.126 1.00 72.38 250 PHE A C 1
ATOM 2015 O O . PHE A 1 250 ? -7.184 2.584 28.344 1.00 72.38 250 PHE A O 1
ATOM 2022 N N . GLY A 1 251 ? -6.538 0.544 29.045 1.00 70.12 251 GLY A N 1
ATOM 2023 C CA . GLY A 1 251 ? -6.270 0.933 30.432 1.00 70.12 251 GLY A CA 1
ATOM 2024 C C . GLY A 1 251 ? -7.523 0.875 31.307 1.00 70.12 251 GLY A C 1
ATOM 2025 O O . GLY A 1 251 ? -8.197 -0.154 31.342 1.00 70.12 251 GLY A O 1
ATOM 2026 N N . GLU A 1 252 ? -7.800 1.958 32.034 1.00 61.91 252 GLU A N 1
ATOM 2027 C CA . GLU A 1 252 ? -8.997 2.088 32.876 1.00 61.91 252 GLU A CA 1
ATOM 2028 C C . GLU A 1 252 ? -10.292 2.016 32.036 1.00 61.91 252 GLU A C 1
ATOM 2030 O O . GLU A 1 252 ? -10.260 2.345 30.844 1.00 61.91 252 GLU A O 1
ATOM 2035 N N . PRO A 1 253 ? -11.438 1.612 32.624 1.00 60.22 253 PRO A N 1
ATOM 2036 C CA . PRO A 1 253 ? -12.741 1.606 31.956 1.00 60.22 253 PRO A CA 1
ATOM 2037 C C . PRO A 1 253 ? -13.142 3.012 31.471 1.00 60.22 253 PRO A C 1
ATOM 2039 O O . PRO A 1 253 ? -13.742 3.802 32.198 1.00 60.22 253 PR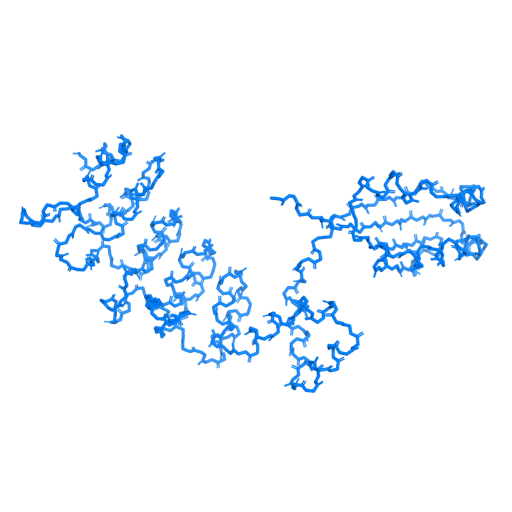O A O 1
ATOM 2042 N N . CYS A 1 254 ? -12.791 3.328 30.229 1.00 65.31 254 CYS A N 1
ATOM 2043 C CA . CYS A 1 254 ? -13.098 4.584 29.553 1.00 65.31 254 CYS A CA 1
ATOM 2044 C C . CYS A 1 254 ? -14.081 4.381 28.392 1.00 65.31 254 CYS A C 1
ATOM 2046 O O . CYS A 1 254 ? -14.472 3.251 28.101 1.00 65.31 254 CYS A O 1
ATOM 2048 N N . GLY A 1 255 ? -14.492 5.470 27.734 1.00 68.81 255 GLY A N 1
ATOM 2049 C CA . GLY A 1 255 ? -15.291 5.382 26.510 1.00 68.81 255 GLY A CA 1
ATOM 2050 C C . GLY A 1 255 ? -14.572 4.585 25.413 1.00 68.81 255 GLY A C 1
ATOM 2051 O O . GLY A 1 255 ? -13.350 4.409 25.450 1.00 68.81 255 GLY A O 1
ATOM 2052 N N . SER A 1 256 ? -15.331 4.102 24.425 1.00 80.94 256 SER A N 1
ATOM 2053 C CA . SER A 1 256 ? -14.810 3.305 23.306 1.00 80.94 256 SER A CA 1
ATOM 2054 C C . SER A 1 256 ? -13.544 3.920 22.699 1.00 80.94 256 SER A C 1
ATOM 2056 O O . SER A 1 256 ? -13.522 5.088 22.299 1.00 80.94 256 SER A O 1
ATOM 2058 N N . LEU A 1 257 ? -12.492 3.109 22.572 1.00 86.06 257 LEU A N 1
ATOM 2059 C CA . LEU A 1 257 ? -11.211 3.517 22.001 1.00 86.06 257 LEU A CA 1
ATOM 2060 C C . LEU A 1 257 ? -11.368 3.982 20.550 1.00 86.06 257 LEU A C 1
ATOM 2062 O O . LEU A 1 257 ? -10.728 4.949 20.139 1.00 86.06 257 LEU A O 1
ATOM 2066 N N . ALA A 1 258 ? -12.221 3.304 19.779 1.00 88.69 258 ALA A N 1
ATOM 2067 C CA . ALA A 1 258 ? -12.517 3.687 18.405 1.00 88.69 258 ALA A CA 1
ATOM 2068 C C . ALA A 1 258 ? -13.319 4.991 18.338 1.00 88.69 258 ALA A C 1
ATOM 2070 O O . ALA A 1 258 ? -13.019 5.833 17.495 1.00 88.69 258 ALA A O 1
ATOM 2071 N N . LEU A 1 259 ? -14.287 5.178 19.242 1.00 88.50 259 LEU A N 1
ATOM 2072 C CA . LEU A 1 259 ? -15.104 6.390 19.288 1.00 88.50 259 LEU A CA 1
ATOM 2073 C C . LEU A 1 259 ? -14.262 7.617 19.645 1.00 88.50 259 LEU A C 1
ATOM 2075 O O . LEU A 1 259 ? -14.305 8.602 18.917 1.00 88.50 259 LEU A O 1
ATOM 2079 N N . ARG A 1 260 ? -13.419 7.524 20.682 1.00 86.25 260 ARG A N 1
ATOM 2080 C CA . ARG A 1 260 ? -12.419 8.555 21.015 1.00 86.25 260 ARG A CA 1
ATOM 2081 C C . ARG A 1 260 ? -11.502 8.859 19.829 1.00 86.25 260 ARG A C 1
ATOM 2083 O O . ARG A 1 260 ? -11.384 10.002 19.394 1.00 86.25 260 ARG A O 1
ATOM 2090 N N . ALA A 1 261 ? -10.915 7.821 19.228 1.00 87.25 261 ALA A N 1
ATOM 2091 C CA . ALA A 1 261 ? -10.030 7.988 18.077 1.00 87.25 261 ALA A CA 1
ATOM 2092 C C . ALA A 1 261 ? -10.719 8.683 16.884 1.00 87.25 261 ALA A C 1
ATOM 2094 O O . ALA A 1 261 ? -10.069 9.463 16.189 1.00 87.25 261 ALA A O 1
ATOM 2095 N N . ALA A 1 262 ? -12.018 8.446 16.667 1.00 88.25 262 ALA A N 1
ATOM 2096 C CA . ALA A 1 262 ? -12.795 9.080 15.603 1.00 88.25 262 ALA A CA 1
ATOM 2097 C C . ALA A 1 262 ? -13.000 10.593 15.800 1.00 88.25 262 ALA A C 1
ATOM 2099 O O . ALA A 1 262 ? -13.147 11.306 14.808 1.00 88.25 262 ALA A O 1
ATOM 2100 N N . VAL A 1 263 ? -12.998 11.096 17.043 1.00 85.25 263 VAL A N 1
ATOM 2101 C CA . VAL A 1 263 ? -13.194 12.531 17.334 1.00 85.25 263 VAL A CA 1
ATOM 2102 C C . VAL A 1 263 ? -12.016 13.379 16.842 1.00 85.25 263 VAL A C 1
ATOM 2104 O O . VAL A 1 263 ? -12.235 14.464 16.308 1.00 85.25 263 VAL A O 1
ATOM 2107 N N . GLY A 1 264 ? -10.788 12.863 16.965 1.00 69.44 264 GLY A N 1
ATOM 2108 C CA . GLY A 1 264 ? -9.584 13.319 16.259 1.00 69.44 264 GLY A CA 1
ATOM 2109 C C . GLY A 1 264 ? -9.240 14.828 16.245 1.00 69.44 264 GLY A C 1
ATOM 2110 O O . GLY A 1 264 ? -9.832 15.689 16.899 1.00 69.44 264 GLY A O 1
ATOM 2111 N N . TYR A 1 265 ? -8.213 15.166 15.450 1.00 59.28 265 TYR A N 1
ATOM 2112 C CA . TYR A 1 265 ? -7.679 16.533 15.301 1.00 59.28 265 TYR A CA 1
ATOM 2113 C C . TYR A 1 265 ? -8.366 17.393 14.220 1.00 59.28 265 TYR A C 1
ATOM 2115 O O . TYR A 1 265 ? -8.061 18.585 14.119 1.00 59.28 265 TYR A O 1
ATOM 2123 N N . TYR A 1 266 ? -9.330 16.855 13.473 1.00 63.25 266 TYR A N 1
ATOM 2124 C CA . TYR A 1 266 ? -10.000 17.558 12.374 1.00 63.25 266 TYR A CA 1
ATOM 2125 C C . TYR A 1 266 ? -11.522 17.448 12.517 1.00 63.25 266 TYR A C 1
ATOM 2127 O O . TYR A 1 266 ? -12.028 16.373 12.819 1.00 63.25 266 TYR A O 1
ATOM 2135 N N . ASP A 1 267 ? -12.236 18.560 12.327 1.00 60.47 267 ASP A N 1
ATOM 2136 C CA . ASP A 1 267 ? -13.701 18.640 12.427 1.00 60.47 267 ASP A CA 1
ATOM 2137 C C . ASP A 1 267 ? -14.297 18.432 11.025 1.00 60.47 267 ASP A C 1
ATOM 2139 O O . ASP A 1 267 ? -14.142 19.293 10.164 1.00 60.47 267 ASP A O 1
ATOM 2143 N N . GLU A 1 268 ? -14.915 17.277 10.768 1.00 68.00 268 GLU A N 1
ATOM 2144 C CA . GLU A 1 268 ? -15.721 17.031 9.554 1.00 68.00 268 GLU A CA 1
ATOM 2145 C C . GLU A 1 268 ? -17.076 16.423 9.956 1.00 68.00 268 GLU A C 1
ATOM 2147 O O . GLU A 1 268 ? -17.382 16.340 11.145 1.00 68.00 268 GLU A O 1
ATOM 2152 N N . ASP A 1 269 ? -17.872 15.980 8.977 1.00 67.25 269 ASP A N 1
ATOM 2153 C CA . ASP A 1 269 ? -19.303 15.630 9.065 1.00 67.25 269 ASP A CA 1
ATOM 2154 C C . ASP A 1 269 ? -19.702 14.558 10.107 1.00 67.25 269 ASP A C 1
ATOM 2156 O O . ASP A 1 269 ? -20.889 14.313 10.347 1.00 67.25 269 ASP A O 1
ATOM 2160 N N . GLY A 1 270 ? -18.730 13.955 10.797 1.00 83.25 270 GLY A N 1
ATOM 2161 C CA . GLY A 1 270 ? -18.966 13.063 11.930 1.00 83.25 270 GLY A CA 1
ATOM 2162 C C . GLY A 1 270 ? -19.555 11.707 11.541 1.00 83.25 270 GLY A C 1
ATOM 2163 O O . GLY A 1 270 ? -19.964 10.954 12.420 1.00 83.25 270 GLY A O 1
ATOM 2164 N N . ASP A 1 271 ? -19.566 11.357 10.254 1.00 89.06 271 ASP A N 1
ATOM 2165 C CA . ASP A 1 271 ? -20.115 10.092 9.743 1.00 89.06 271 ASP A CA 1
ATOM 2166 C C . ASP A 1 271 ? -19.500 8.863 10.412 1.00 89.06 271 ASP A C 1
ATOM 2168 O O . ASP A 1 271 ? -20.193 7.901 10.731 1.00 89.06 271 ASP A O 1
ATOM 2172 N N . LEU A 1 272 ? -18.195 8.903 10.684 1.00 90.38 272 LEU A N 1
ATOM 2173 C CA . LEU A 1 272 ? -17.509 7.838 11.408 1.00 90.38 272 LEU A CA 1
ATOM 2174 C C . LEU A 1 272 ? -17.982 7.733 12.868 1.00 90.38 272 LEU A C 1
ATOM 2176 O O . LEU A 1 272 ? -18.119 6.631 13.390 1.00 90.38 272 LEU A O 1
ATOM 2180 N N . VAL A 1 273 ? -18.254 8.865 13.522 1.00 90.44 273 VAL A N 1
ATOM 2181 C CA . VAL A 1 273 ? -18.808 8.895 14.884 1.00 90.44 273 VAL A CA 1
ATOM 2182 C C . VAL A 1 273 ? -20.218 8.305 14.876 1.00 90.44 273 VAL A C 1
ATOM 2184 O O . VAL A 1 273 ? -20.511 7.444 15.700 1.00 90.44 273 VAL A O 1
ATOM 2187 N N . ARG A 1 274 ? -21.061 8.680 13.902 1.00 91.56 274 ARG A N 1
ATOM 2188 C CA . ARG A 1 274 ? -22.400 8.091 13.725 1.00 91.56 274 ARG A CA 1
ATOM 2189 C C . ARG A 1 274 ? -22.328 6.587 13.508 1.00 91.56 274 ARG A C 1
ATOM 2191 O O . ARG A 1 274 ? -22.988 5.861 14.237 1.00 91.56 274 ARG A O 1
ATOM 2198 N N . LEU A 1 275 ? -21.472 6.125 12.592 1.00 93.12 275 LEU A N 1
ATOM 2199 C CA . LEU A 1 275 ? -21.266 4.701 12.324 1.00 93.12 275 LEU A CA 1
ATOM 2200 C C . LEU A 1 275 ? -20.950 3.934 13.614 1.00 93.12 275 LEU A C 1
ATOM 2202 O O . LEU A 1 275 ? -21.523 2.876 13.862 1.00 93.12 275 LEU A O 1
ATOM 2206 N N . LEU A 1 276 ? -20.047 4.459 14.444 1.00 91.62 276 LEU A N 1
ATOM 2207 C CA . LEU A 1 276 ? -19.665 3.810 15.696 1.00 91.62 276 LEU A CA 1
ATOM 2208 C C . LEU A 1 276 ? -20.816 3.807 16.715 1.00 91.62 276 LEU A C 1
ATOM 2210 O O . LEU A 1 276 ? -21.078 2.763 17.309 1.00 91.62 276 LEU A O 1
ATOM 2214 N N . LEU A 1 277 ? -21.527 4.926 16.889 1.00 90.38 277 LEU A N 1
ATOM 2215 C CA . LEU A 1 277 ? -22.673 5.029 17.806 1.00 90.38 277 LEU A CA 1
ATOM 2216 C C . LEU A 1 277 ? -23.849 4.137 17.380 1.00 90.38 277 LEU A C 1
ATOM 2218 O O . LEU A 1 277 ? -24.428 3.447 18.214 1.00 90.38 277 LEU A O 1
ATOM 2222 N N . GLU A 1 278 ? -24.171 4.101 16.086 1.00 92.88 278 GLU A N 1
ATOM 2223 C CA . GLU A 1 278 ? -25.212 3.237 15.509 1.00 92.88 278 GLU A CA 1
ATOM 2224 C C . GLU A 1 278 ? -24.904 1.749 15.718 1.00 92.88 278 GLU A C 1
ATOM 2226 O O . GLU A 1 278 ? -25.819 0.941 15.865 1.00 92.88 278 GLU A O 1
ATOM 2231 N N . ASN A 1 279 ? -23.618 1.392 15.787 1.00 92.50 279 ASN A N 1
ATOM 2232 C CA . ASN A 1 279 ? -23.158 0.039 16.099 1.00 92.50 279 ASN A CA 1
ATOM 2233 C C . ASN A 1 279 ? -22.914 -0.191 17.601 1.00 92.50 279 ASN A C 1
ATOM 2235 O O . ASN A 1 279 ? -22.390 -1.234 17.982 1.00 92.50 279 ASN A O 1
ATOM 2239 N N . GLY A 1 280 ? -23.323 0.748 18.460 1.00 87.56 280 GLY A N 1
ATOM 2240 C CA . GLY A 1 280 ? -23.353 0.582 19.912 1.00 87.56 280 GLY A CA 1
ATOM 2241 C C . GLY A 1 280 ? -22.127 1.094 20.663 1.00 87.56 280 GLY A C 1
ATOM 2242 O O . GLY A 1 280 ? -22.034 0.857 21.865 1.00 87.56 280 GLY A O 1
ATOM 2243 N N . ALA A 1 281 ? -21.189 1.799 20.023 1.00 86.38 281 ALA A N 1
ATOM 2244 C CA . ALA A 1 281 ? -20.041 2.368 20.727 1.00 86.38 281 ALA A CA 1
ATOM 2245 C C . ALA A 1 281 ? -20.499 3.269 21.887 1.00 86.38 281 ALA A C 1
ATOM 2247 O O . ALA A 1 281 ? -21.317 4.170 21.714 1.00 86.38 281 ALA A O 1
ATOM 2248 N N . LEU A 1 282 ? -19.954 3.020 23.078 1.00 80.06 282 LEU A N 1
ATOM 2249 C CA . LEU A 1 282 ? -20.313 3.756 24.287 1.00 80.06 282 LEU A CA 1
ATOM 2250 C C . LEU A 1 282 ? -19.367 4.939 24.485 1.00 80.06 282 LEU A C 1
ATOM 2252 O O . LEU A 1 282 ? -18.146 4.783 24.419 1.00 80.06 282 LEU A O 1
ATOM 2256 N N . ASP A 1 283 ? -19.939 6.109 24.758 1.00 72.81 283 ASP A N 1
ATOM 2257 C CA . ASP A 1 283 ? -19.190 7.329 25.075 1.00 72.81 283 ASP A CA 1
ATOM 2258 C C . ASP A 1 283 ? -18.843 7.439 26.572 1.00 72.81 283 ASP A C 1
ATOM 2260 O O . ASP A 1 283 ? -17.834 8.038 26.943 1.00 72.81 283 ASP A O 1
ATOM 2264 N N . ASN A 1 284 ? -19.643 6.840 27.461 1.00 68.38 284 ASN A N 1
ATOM 2265 C CA . ASN A 1 284 ? -19.491 7.049 28.898 1.00 68.38 284 ASN A CA 1
ATOM 2266 C C . ASN A 1 284 ? -18.432 6.144 29.554 1.00 68.38 284 ASN A C 1
ATOM 2268 O O . ASN A 1 284 ? -18.367 4.938 29.331 1.00 68.38 284 ASN A O 1
ATOM 2272 N N . SER A 1 285 ? -17.646 6.739 30.451 1.00 54.34 285 SER A N 1
ATOM 2273 C CA . SER A 1 285 ? -16.969 6.032 31.538 1.00 54.34 285 SER A CA 1
ATOM 2274 C C . SER A 1 285 ? -17.916 5.920 32.746 1.00 54.34 285 SER A C 1
ATOM 2276 O O . SER A 1 285 ? -18.812 6.758 32.915 1.00 54.34 285 SER A O 1
ATOM 2278 N N . PRO A 1 286 ? -17.745 4.928 33.641 1.00 51.84 286 PRO A N 1
ATOM 2279 C CA . PRO A 1 286 ? -18.250 5.049 35.004 1.00 51.84 286 PRO A CA 1
ATOM 2280 C C . PRO A 1 286 ? -17.763 6.383 35.587 1.00 51.84 286 PRO A C 1
ATOM 2282 O O . PRO A 1 286 ? -16.600 6.745 35.409 1.00 51.84 286 PRO A O 1
ATOM 2285 N N . GLN A 1 287 ? -18.647 7.106 36.279 1.00 52.06 287 GLN A N 1
ATOM 2286 C CA . GLN A 1 287 ? -18.466 8.478 36.797 1.00 52.06 287 GLN A CA 1
ATOM 2287 C C . GLN A 1 287 ? -17.166 8.736 37.592 1.00 52.06 287 GLN A C 1
ATOM 2289 O O . GLN A 1 287 ? -16.819 9.887 37.856 1.00 52.06 287 GLN A O 1
ATOM 2294 N N . GLU A 1 288 ? -16.455 7.677 37.970 1.00 51.50 288 GLU A N 1
ATOM 2295 C CA . GLU A 1 288 ? -15.196 7.673 38.711 1.00 51.50 288 GLU A CA 1
ATOM 2296 C C . GLU A 1 288 ? -13.960 8.005 37.847 1.00 51.50 288 GLU A C 1
ATOM 2298 O O . GLU A 1 288 ? -12.933 8.401 38.397 1.00 51.50 288 GLU A O 1
ATOM 2303 N N . TYR A 1 289 ? -14.056 7.959 36.510 1.00 49.69 289 TYR A N 1
ATOM 2304 C CA . TYR A 1 289 ? -12.937 8.235 35.597 1.00 49.69 289 TYR A CA 1
ATOM 2305 C C . TYR A 1 289 ? -13.186 9.493 34.746 1.00 49.69 289 TYR A C 1
ATOM 2307 O O . TYR A 1 289 ? -13.660 9.411 33.610 1.00 49.69 289 TYR A O 1
ATOM 2315 N N . ARG A 1 290 ? -12.867 10.677 35.294 1.00 48.56 290 ARG A N 1
ATOM 2316 C CA . ARG A 1 290 ? -12.855 11.954 34.546 1.00 48.56 290 ARG A CA 1
ATOM 2317 C C . ARG A 1 290 ? -11.706 11.982 33.527 1.00 48.56 290 ARG A C 1
ATOM 2319 O O . ARG A 1 290 ? -10.579 11.654 33.895 1.00 48.56 290 ARG A O 1
ATOM 2326 N N . GLY A 1 291 ? -11.956 12.458 32.304 1.00 53.31 291 GLY A N 1
ATOM 2327 C CA . GLY A 1 291 ? -10.919 12.772 31.306 1.00 53.31 291 GLY A CA 1
ATOM 2328 C C . GLY A 1 291 ? -10.730 11.757 30.171 1.00 53.31 291 GLY A C 1
ATOM 2329 O O . GLY A 1 291 ? -9.669 11.755 29.549 1.00 53.31 291 GLY A O 1
ATOM 2330 N N . THR A 1 292 ? -11.696 10.868 29.915 1.00 64.44 292 THR A N 1
ATOM 2331 C CA . THR A 1 292 ? -11.556 9.779 28.929 1.00 64.44 292 THR A CA 1
ATOM 2332 C C . THR A 1 292 ? -12.832 9.441 28.132 1.00 64.44 292 THR A C 1
ATOM 2334 O O . THR A 1 292 ? -12.989 8.299 27.694 1.00 64.44 292 THR A O 1
ATOM 2337 N N . SER A 1 293 ? -13.734 10.401 27.890 1.00 79.94 293 SER A N 1
ATOM 2338 C CA . SER A 1 293 ? -14.856 10.221 26.941 1.00 79.94 293 SER A CA 1
ATOM 2339 C C . SER A 1 293 ? -14.597 10.872 25.577 1.00 79.94 293 SER A C 1
ATOM 2341 O O . SER A 1 293 ? -13.732 11.741 25.433 1.00 79.94 293 SER A O 1
ATOM 2343 N N . ALA A 1 294 ? -15.350 10.457 24.556 1.00 80.25 294 ALA A N 1
ATOM 2344 C CA . ALA A 1 294 ? -15.333 11.108 23.250 1.00 80.25 294 ALA A CA 1
ATOM 2345 C C . ALA A 1 294 ? -15.964 12.511 23.333 1.00 80.25 294 ALA A C 1
ATOM 2347 O O . ALA A 1 294 ? -15.503 13.429 22.653 1.00 80.25 294 ALA A O 1
ATOM 2348 N N . LEU A 1 295 ? -16.944 12.716 24.223 1.00 83.69 295 LEU A N 1
ATOM 2349 C CA . LEU A 1 295 ? -17.519 14.037 24.504 1.00 83.69 295 LEU A CA 1
ATOM 2350 C C . LEU A 1 295 ? -16.485 15.020 25.072 1.00 83.69 295 LEU A C 1
ATOM 2352 O O . LEU A 1 295 ? -16.390 16.154 24.604 1.00 83.69 295 LEU A O 1
ATOM 2356 N N . GLU A 1 296 ? -15.681 14.604 26.052 1.00 80.81 296 GLU A N 1
ATOM 2357 C CA . GLU A 1 296 ? -14.621 15.445 26.630 1.00 80.81 296 GLU A CA 1
ATOM 2358 C C . GLU A 1 296 ? -13.531 15.774 25.601 1.00 80.81 296 GLU A C 1
ATOM 2360 O O . GLU A 1 296 ? -13.024 16.898 25.562 1.00 80.81 296 GLU A O 1
ATOM 2365 N N . GLU A 1 297 ? -13.194 14.821 24.732 1.00 82.06 297 GLU A N 1
ATOM 2366 C CA . GLU A 1 297 ? -12.244 15.024 23.638 1.00 82.06 297 GLU A CA 1
ATOM 2367 C C . GLU A 1 297 ? -12.797 16.016 22.600 1.00 82.06 297 GLU A C 1
ATOM 2369 O O . GLU A 1 297 ? -12.097 16.941 22.180 1.00 82.06 297 GLU A O 1
ATOM 2374 N N . ALA A 1 298 ? -14.087 15.910 22.271 1.00 86.19 298 ALA A N 1
ATOM 2375 C CA . ALA A 1 298 ? -14.778 16.839 21.384 1.00 86.19 298 ALA A CA 1
ATOM 2376 C C . ALA A 1 298 ? -14.842 18.256 21.979 1.00 86.19 298 ALA A C 1
ATOM 2378 O O . ALA A 1 298 ? -14.637 19.230 21.252 1.00 86.19 298 ALA A O 1
ATOM 2379 N N . LEU A 1 299 ? -15.053 18.386 23.295 1.00 86.19 299 LEU A N 1
ATOM 2380 C CA . LEU A 1 299 ? -14.996 19.667 24.009 1.00 86.19 299 LEU A CA 1
ATOM 2381 C C . LEU A 1 299 ? -13.582 20.258 23.994 1.00 86.19 299 LEU A C 1
ATOM 2383 O O . LEU A 1 299 ? -13.410 21.433 23.677 1.00 86.19 299 LEU A O 1
ATOM 2387 N N . THR A 1 300 ? -12.573 19.439 24.296 1.00 84.62 300 THR A N 1
ATOM 2388 C CA . THR A 1 300 ? -11.162 19.855 24.366 1.00 84.62 300 THR A CA 1
ATOM 2389 C C . THR A 1 300 ? -10.661 20.373 23.020 1.00 84.62 300 THR A C 1
ATOM 2391 O O . THR A 1 300 ? -9.933 21.363 22.964 1.00 84.62 300 THR A O 1
ATOM 2394 N N . TYR A 1 301 ? -11.075 19.731 21.927 1.00 83.94 301 TYR A N 1
ATOM 2395 C CA . TYR A 1 301 ? -10.681 20.107 20.571 1.00 83.94 301 TYR A CA 1
ATOM 2396 C C . TYR A 1 301 ? -11.661 21.055 19.860 1.00 83.94 301 TYR A C 1
ATOM 2398 O O . TYR A 1 301 ? -11.411 21.425 18.713 1.00 83.94 301 TYR A O 1
ATOM 2406 N N . GLY A 1 302 ? -12.757 21.458 20.511 1.00 85.25 302 GLY A N 1
ATOM 2407 C CA . GLY A 1 302 ? -13.740 22.389 19.949 1.00 85.25 302 GLY A CA 1
ATOM 2408 C C . GLY A 1 302 ? -14.522 21.842 18.746 1.00 85.25 302 GLY A C 1
ATOM 2409 O O . GLY A 1 302 ? -14.831 22.593 17.824 1.00 85.25 302 GLY A O 1
ATOM 2410 N N . ARG A 1 303 ? -14.834 20.540 18.730 1.00 84.31 303 ARG A N 1
ATOM 2411 C CA . ARG A 1 303 ? -15.523 19.838 17.629 1.00 84.31 303 ARG A CA 1
ATOM 2412 C C . ARG A 1 303 ? -17.030 20.066 17.668 1.00 84.31 303 ARG A C 1
ATOM 2414 O O . ARG A 1 303 ? -17.785 19.201 18.106 1.00 84.31 303 ARG A O 1
ATOM 2421 N N . ALA A 1 304 ? -17.489 21.239 17.240 1.00 83.50 304 ALA A N 1
ATOM 2422 C CA . ALA A 1 304 ? -18.901 21.617 17.326 1.00 83.50 304 ALA A CA 1
ATOM 2423 C C . ALA A 1 304 ? -19.843 20.629 16.611 1.00 83.50 304 ALA A C 1
ATOM 2425 O O . ALA A 1 304 ? -20.949 20.386 17.095 1.00 83.50 304 ALA A O 1
ATOM 2426 N N . SER A 1 305 ? -19.415 20.054 15.484 1.00 82.50 305 SER A N 1
ATOM 2427 C CA . SER A 1 305 ? -20.202 19.068 14.734 1.00 82.50 305 SER A CA 1
ATOM 2428 C C . SER A 1 305 ? -20.324 17.755 15.502 1.00 82.50 305 SER A C 1
ATOM 2430 O O . SER A 1 305 ? -21.432 17.273 15.716 1.00 82.50 305 SER A O 1
ATOM 2432 N N . THR A 1 306 ? -19.208 17.230 16.007 1.00 84.12 306 THR A N 1
ATOM 2433 C CA . THR A 1 306 ? -19.179 16.007 16.821 1.00 84.12 306 THR A CA 1
ATOM 2434 C C . THR A 1 306 ? -19.926 16.165 18.145 1.00 84.12 306 THR A C 1
ATOM 2436 O O . THR A 1 306 ? -20.644 15.257 18.550 1.00 84.12 306 THR A O 1
ATOM 2439 N N . LEU A 1 307 ? -19.843 17.332 18.793 1.00 85.38 307 LEU A N 1
ATOM 2440 C CA . LEU A 1 307 ? -20.599 17.624 20.017 1.00 85.38 307 LEU A CA 1
ATOM 2441 C C . LEU A 1 307 ? -22.110 17.507 19.804 1.00 85.38 307 LEU A C 1
ATOM 2443 O O . LEU A 1 307 ? -22.798 16.973 20.661 1.00 85.38 307 LEU A O 1
ATOM 2447 N N . LYS A 1 308 ? -22.627 17.950 18.652 1.00 85.31 308 LYS A N 1
ATOM 2448 C CA . LYS A 1 308 ? -24.052 17.793 18.308 1.00 85.31 308 LYS A CA 1
ATOM 2449 C C . LYS A 1 308 ? -24.464 16.343 18.059 1.00 85.31 308 LYS A C 1
ATOM 2451 O O . LYS A 1 308 ? -25.653 16.067 18.031 1.00 85.31 308 LYS A O 1
ATOM 2456 N N . ILE A 1 309 ? -23.512 15.461 17.765 1.00 86.44 309 ILE A N 1
ATOM 2457 C CA . ILE A 1 309 ? -23.772 14.035 17.534 1.00 86.44 309 ILE A CA 1
ATOM 2458 C C . ILE A 1 309 ? -23.755 13.273 18.864 1.00 86.44 309 ILE A C 1
ATOM 2460 O O . ILE A 1 309 ? -24.499 12.312 19.018 1.00 86.44 309 ILE A O 1
ATOM 2464 N N . LEU A 1 310 ? -22.899 13.694 19.799 1.00 82.25 310 LEU A N 1
ATOM 2465 C CA . LEU A 1 310 ? -22.719 13.055 21.105 1.00 82.25 310 LEU A CA 1
ATOM 2466 C C . LEU A 1 310 ? -23.727 13.520 22.176 1.00 82.25 310 LEU A C 1
ATOM 2468 O O . LEU A 1 310 ? -23.879 12.831 23.182 1.00 82.25 310 LEU A O 1
ATOM 2472 N N . LEU A 1 311 ? -24.382 14.672 21.981 1.00 81.75 311 LEU A N 1
ATOM 2473 C CA . LEU A 1 311 ? -25.431 15.231 22.851 1.00 81.75 311 LEU A CA 1
ATOM 2474 C C . LEU A 1 311 ? -26.834 14.896 22.336 1.00 81.75 311 LEU A C 1
ATOM 2476 O O . LEU A 1 311 ? -27.698 14.597 23.190 1.00 81.75 311 LEU A O 1
#

Secondary structure (DSSP, 8-state):
-----EEEEEEEEEB-GGGHHHHHHHHHHHHHHHHTSTTEEEEEEEE-SS-TTEEEEEEEESS-HHHIIIIITT-TTHHHHHHHHGGGBSS--EEEEEEE-TT---HHHHHHHHHH--SHHHHHHHHHH-HHHHHHHHHHHHHHHSHHHHHHHHHHHT-HHHHHHHHHTT--TTS-B-SSTTPPPB-HHHHHHTT--HHHHHHHHHTT--SS-TTGGGSS--HHHHHHHTT-HHHHHHHHHTT--TT---SSS-S-HHHHHHH-SS----HHHHHHHHTT---PPPTT-TT-SHHHHHHHTT-HHHHHHH-

Radius of gyration: 28.36 Å; Cα contacts (8 Å, |Δi|>4): 486; chains: 1; bounding box: 54×45×88 Å